Protein AF-A0A8T5T9W6-F1 (afdb_monomer)

Secondary structure (DSSP, 8-state):
--HHHHHHHHHHHTT-HHHHHHHHHHHHHS--TTHHHHHHHHHHHS-HHHHTTTHHHHHHHHHHHHTTSPPPHHHHHHHHHHHTTS-HHHHHHHHHHHHHH--SHHHHHHTHHHHHHHTT-SSHHHHHHHHHHHHH-S---GGGHHHHHHHTT-SSHHHHHHHHHHHHHH--SHHHHHHHHHSHHHHTT--HHHHHHHHHHH--SHHHHHHHHHHHHHSS--HHHHHHHHHHHHHHHHHHHHT--

Sequence (245 aa):
MNEHNKNLELYLKSENFDAINEFLIEASKTPHLKNLIDIDYLITNSPNSLLNHFAINLIFLLGEISKNHFLSDYYIEFMTETYFKSDRWIRSEILFAFSKSIRNDDLFKKISEIIEFALTDDYDPIRINALTIINNTRNIPRRYFPRMIKNLESKNPKISEKSIEALKKHVVSIDILYEILLDDNAINLYNKQILRSIMLTFFTEVHLVEDFKKIIMNSDLDLAKKELVNSEIKTYKRILQQSIL

Mean predicted aligned error: 5.44 Å

pLDDT: mean 90.5, std 8.62, range [43.88, 98.56]

Foldseek 3Di:
DDPVLVVLVVCQVVLVLVVVQVVLVVCLVPPDPVCVVVLVSCLVVDDPVSCLSRLLSSLSSLLSNLLVDDDDVVVLVVLLVCLVVDDPSSVLSSLSSLLSNLPAVVSCVSCVVSLVDQLPDPDPSSVLSSLSSLLSYQADDLVCLLSLLLQLPDPPVSSNVSSLSSCPRHVVDLVSVLVSCLPPSNLVSDDLSSLLSCCVRPVLDPVSLVVSLVVLVPDPDDPVSNVRNVVSSVVVVVVVVVVVD

Solvent-accessible surface area (backbone atoms only — not comparable to full-atom values): 13646 Å² total; per-residue (Å²): 133,59,76,67,59,54,53,55,49,51,30,61,79,65,68,36,49,67,62,52,38,52,51,32,53,57,44,42,77,66,54,49,82,69,55,50,61,57,49,52,49,51,63,75,73,38,59,72,80,60,40,66,74,37,41,54,42,52,40,46,28,52,19,50,36,23,60,83,40,88,76,55,68,69,60,54,49,52,49,53,59,45,43,82,74,50,56,74,66,45,36,30,44,46,37,47,20,48,48,52,44,60,82,55,72,66,62,52,61,75,46,41,66,59,41,61,54,25,49,70,47,91,51,64,67,33,26,44,28,31,38,49,37,56,60,62,44,92,79,79,70,73,85,52,50,44,46,37,52,53,33,45,63,45,89,49,61,69,43,23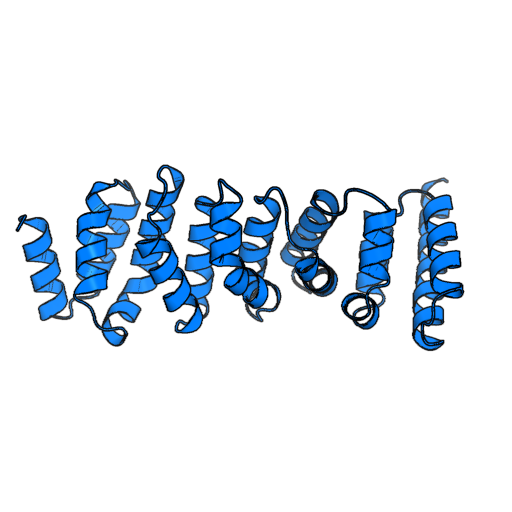,51,42,25,50,53,33,46,60,69,70,46,84,43,71,66,56,43,50,55,52,52,68,31,74,73,31,47,73,62,66,44,74,60,34,50,50,52,51,42,76,70,71,43,89,44,74,66,56,51,52,52,51,48,53,51,54,70,74,44,92,63,55,69,68,60,46,50,52,54,52,53,51,51,56,52,49,52,53,52,56,60,60,75,76,111

Structure (mmCIF, N/CA/C/O backbone):
data_AF-A0A8T5T9W6-F1
#
_entry.id   AF-A0A8T5T9W6-F1
#
loop_
_atom_site.group_PDB
_atom_site.id
_atom_site.type_symbol
_atom_site.label_atom_id
_atom_site.label_alt_id
_atom_site.label_comp_id
_atom_site.label_asym_id
_atom_site.label_entity_id
_atom_site.label_seq_id
_atom_site.pdbx_PDB_ins_code
_atom_site.Cartn_x
_atom_site.Cartn_y
_atom_site.Cartn_z
_atom_site.occupancy
_atom_site.B_iso_or_equiv
_atom_site.auth_seq_id
_atom_site.auth_comp_id
_atom_site.auth_asym_id
_atom_site.auth_atom_id
_atom_site.pdbx_PDB_model_num
ATOM 1 N N . MET A 1 1 ? 13.046 2.211 -37.572 1.00 50.34 1 MET A N 1
ATOM 2 C CA . MET A 1 1 ? 13.656 2.281 -36.230 1.00 50.34 1 MET A CA 1
ATOM 3 C C . MET A 1 1 ? 14.177 3.694 -36.038 1.00 50.34 1 MET A C 1
ATOM 5 O O . MET A 1 1 ? 15.001 4.121 -36.842 1.00 50.34 1 MET A O 1
ATOM 9 N N . ASN A 1 2 ? 13.620 4.437 -35.082 1.00 55.91 2 ASN A N 1
ATOM 10 C CA . ASN A 1 2 ? 13.976 5.841 -34.854 1.00 55.91 2 ASN A CA 1
ATOM 11 C C . ASN A 1 2 ? 15.389 5.935 -34.251 1.00 55.91 2 ASN A C 1
ATOM 13 O O . ASN A 1 2 ? 15.893 4.958 -33.700 1.00 55.91 2 ASN A O 1
ATOM 17 N N . GLU A 1 3 ? 16.041 7.091 -34.375 1.00 59.84 3 GLU A N 1
ATOM 18 C CA . GLU A 1 3 ? 17.434 7.297 -33.948 1.00 59.84 3 GLU A CA 1
ATOM 19 C C . GLU A 1 3 ? 17.644 7.072 -32.437 1.00 59.84 3 GLU A C 1
ATOM 21 O O . GLU A 1 3 ? 18.669 6.527 -32.040 1.00 59.84 3 GLU A O 1
ATOM 26 N N . HIS A 1 4 ? 16.635 7.352 -31.602 1.00 59.94 4 HIS A N 1
ATOM 27 C CA . HIS A 1 4 ? 16.667 7.045 -30.163 1.00 59.94 4 HIS A CA 1
ATOM 28 C C . HIS A 1 4 ? 16.774 5.547 -29.848 1.00 59.94 4 HIS A C 1
ATOM 30 O O . HIS A 1 4 ? 17.610 5.161 -29.031 1.00 59.94 4 HIS A O 1
ATOM 36 N N . ASN A 1 5 ? 16.037 4.688 -30.557 1.00 64.06 5 ASN A N 1
ATOM 37 C CA . ASN A 1 5 ? 16.107 3.240 -30.340 1.00 64.06 5 ASN A CA 1
ATOM 38 C C . ASN A 1 5 ? 17.501 2.684 -30.671 1.00 64.06 5 ASN A C 1
ATOM 40 O O . ASN A 1 5 ? 17.928 1.716 -30.051 1.00 64.06 5 ASN A O 1
ATOM 44 N N . LYS A 1 6 ? 18.236 3.310 -31.606 1.00 70.69 6 LYS A N 1
ATOM 45 C CA . LYS A 1 6 ? 19.612 2.903 -31.934 1.00 70.69 6 LYS A CA 1
ATOM 46 C C . LYS A 1 6 ? 20.576 3.139 -30.767 1.00 70.69 6 LYS A C 1
ATOM 48 O O . LYS A 1 6 ? 21.454 2.314 -30.544 1.00 70.69 6 LYS A O 1
ATOM 53 N N . ASN A 1 7 ? 20.405 4.221 -30.006 1.00 82.69 7 ASN A N 1
ATOM 54 C CA . ASN A 1 7 ? 21.269 4.509 -28.857 1.00 82.69 7 ASN A CA 1
ATOM 55 C C . ASN A 1 7 ? 20.978 3.571 -27.680 1.00 82.69 7 ASN A C 1
ATOM 57 O O . ASN A 1 7 ? 21.911 3.021 -27.103 1.00 82.69 7 ASN A O 1
ATOM 61 N N . LEU A 1 8 ? 19.702 3.312 -27.376 1.00 87.62 8 LEU A N 1
ATOM 62 C CA . LEU A 1 8 ? 19.328 2.350 -26.331 1.00 87.62 8 LEU A CA 1
ATOM 63 C C . LEU A 1 8 ? 19.768 0.923 -26.677 1.00 87.62 8 LEU A C 1
ATOM 65 O O . LEU A 1 8 ? 20.228 0.193 -25.803 1.00 87.62 8 LEU A O 1
ATOM 69 N N . GLU A 1 9 ? 19.688 0.531 -27.950 1.00 87.94 9 GLU A N 1
ATOM 70 C CA . GLU A 1 9 ? 20.227 -0.746 -28.420 1.00 87.94 9 GLU A CA 1
ATOM 71 C C . GLU A 1 9 ? 21.734 -0.860 -28.170 1.00 87.94 9 GLU A C 1
ATOM 73 O O . GLU A 1 9 ? 22.200 -1.889 -27.678 1.00 87.94 9 GLU A O 1
ATOM 78 N N . LEU A 1 10 ? 22.495 0.193 -28.479 1.00 89.06 10 LEU A N 1
ATOM 79 C CA . LEU A 1 10 ? 23.933 0.228 -28.225 1.00 89.06 10 LEU A CA 1
ATOM 80 C C . LEU A 1 10 ? 24.239 0.146 -26.728 1.00 89.06 10 LEU A C 1
ATOM 82 O O . LEU A 1 10 ? 25.126 -0.615 -26.340 1.00 89.06 10 LEU A O 1
ATOM 86 N N . TYR A 1 11 ? 23.502 0.871 -25.886 1.00 90.44 11 TYR A N 1
ATOM 87 C CA . TYR A 1 11 ? 23.693 0.818 -24.436 1.00 90.44 11 TYR A CA 1
ATOM 88 C C . TYR A 1 11 ? 23.380 -0.565 -23.865 1.00 90.44 11 TYR A C 1
ATOM 90 O O . TYR A 1 11 ? 24.175 -1.074 -23.083 1.00 90.44 11 TYR A O 1
ATOM 98 N N . LEU A 1 12 ? 22.299 -1.218 -24.306 1.00 89.25 12 LEU A N 1
ATOM 99 C CA . LEU A 1 12 ? 21.976 -2.581 -23.871 1.00 89.25 12 LEU A CA 1
ATOM 100 C C . LEU A 1 12 ? 23.039 -3.593 -24.304 1.00 89.25 12 LEU A C 1
ATOM 102 O O . LEU A 1 12 ? 23.487 -4.391 -23.487 1.00 89.25 12 LEU A O 1
ATOM 106 N N . LYS A 1 13 ? 23.486 -3.546 -25.567 1.00 89.56 13 LYS A N 1
ATOM 107 C CA . LYS A 1 13 ? 24.520 -4.466 -26.076 1.00 89.56 13 LYS A CA 1
ATOM 108 C C . LYS A 1 13 ? 25.882 -4.273 -25.413 1.00 89.56 13 LYS A C 1
ATOM 110 O O . LYS A 1 13 ? 26.672 -5.210 -25.386 1.00 89.56 13 LYS A O 1
ATOM 115 N N . SER A 1 14 ? 26.165 -3.063 -24.936 1.00 90.69 14 SER A N 1
ATOM 116 C CA . SER A 1 14 ? 27.402 -2.730 -24.222 1.00 90.69 14 SER A CA 1
ATOM 117 C C . SER A 1 14 ? 27.266 -2.790 -22.701 1.00 90.69 14 SER A C 1
ATOM 119 O O . SER A 1 14 ? 28.226 -2.457 -22.014 1.00 90.69 14 SER A O 1
ATOM 121 N N . GLU A 1 15 ? 26.099 -3.195 -22.180 1.00 91.19 15 GLU A N 1
ATOM 122 C CA . GLU A 1 15 ? 25.792 -3.224 -20.743 1.00 91.19 15 GLU A CA 1
ATOM 123 C C . GLU A 1 15 ? 26.064 -1.880 -20.033 1.00 91.19 15 GLU A C 1
ATOM 125 O O . GLU A 1 15 ? 26.416 -1.819 -18.856 1.00 91.19 15 GLU A O 1
ATOM 130 N N . ASN A 1 16 ? 25.883 -0.765 -20.749 1.00 93.12 16 ASN A N 1
ATOM 131 C CA . ASN A 1 16 ? 26.077 0.577 -20.209 1.00 93.12 16 ASN A CA 1
ATOM 132 C C . ASN A 1 16 ? 24.824 1.043 -19.448 1.00 93.12 16 ASN A C 1
ATOM 134 O O . ASN A 1 16 ? 24.041 1.867 -19.929 1.00 93.12 16 ASN A O 1
ATOM 138 N N . PHE A 1 17 ? 24.617 0.483 -18.256 1.00 93.88 17 PHE A N 1
ATOM 139 C CA . PHE A 1 17 ? 23.444 0.779 -17.428 1.00 93.88 17 PHE A CA 1
ATOM 140 C C . PHE A 1 17 ? 23.426 2.213 -16.899 1.00 93.88 17 PHE A C 1
ATOM 142 O O . PHE A 1 17 ? 22.344 2.749 -16.672 1.00 93.88 17 PHE A O 1
ATOM 149 N N . ASP A 1 18 ? 24.586 2.851 -16.741 1.00 94.31 18 ASP A N 1
ATOM 150 C CA . ASP A 1 18 ? 24.667 4.250 -16.316 1.00 94.31 18 ASP A CA 1
ATOM 151 C C . ASP A 1 18 ? 24.028 5.169 -17.359 1.00 94.31 18 ASP A C 1
ATOM 153 O O . ASP A 1 18 ? 23.183 5.990 -17.011 1.00 94.31 18 ASP A O 1
ATOM 157 N N . ALA A 1 19 ? 24.325 4.957 -18.647 1.00 94.25 19 ALA A N 1
ATOM 158 C CA . ALA A 1 19 ? 23.705 5.715 -19.733 1.00 94.25 19 ALA A CA 1
ATOM 159 C C . ALA A 1 19 ? 22.187 5.472 -19.828 1.00 94.25 19 ALA A C 1
ATOM 161 O O . ALA A 1 19 ? 21.421 6.400 -20.090 1.00 94.25 19 ALA A O 1
ATOM 162 N N . ILE A 1 20 ? 21.731 4.236 -19.585 1.00 95.00 20 ILE A N 1
ATOM 163 C CA . ILE A 1 20 ? 20.293 3.915 -19.542 1.00 95.00 20 ILE A CA 1
ATOM 164 C C . ILE A 1 20 ? 19.624 4.635 -18.367 1.00 95.00 20 ILE A C 1
ATOM 166 O O . ILE A 1 20 ? 18.569 5.244 -18.533 1.00 95.00 20 ILE A O 1
ATOM 170 N N . ASN A 1 21 ? 20.234 4.593 -17.184 1.00 96.50 21 ASN A N 1
ATOM 171 C CA . ASN A 1 21 ? 19.716 5.261 -15.996 1.00 96.50 21 ASN A CA 1
ATOM 172 C C . ASN A 1 21 ? 19.685 6.784 -16.164 1.00 96.50 21 ASN A C 1
ATOM 174 O O . ASN A 1 21 ? 18.678 7.402 -15.829 1.00 96.50 21 ASN A O 1
ATOM 178 N N . GLU A 1 22 ? 20.734 7.385 -16.725 1.00 96.06 22 GLU A N 1
ATOM 179 C CA . GLU A 1 22 ? 20.777 8.816 -17.032 1.00 96.06 22 GLU A CA 1
ATOM 180 C C . GLU A 1 22 ? 19.662 9.208 -18.007 1.00 96.06 22 GLU A C 1
ATOM 182 O O . GLU A 1 22 ? 18.932 10.167 -17.753 1.00 96.06 22 GLU A O 1
ATOM 187 N N . PHE A 1 23 ? 19.456 8.415 -19.063 1.00 95.06 23 PHE A N 1
ATOM 188 C CA . PHE A 1 23 ? 18.344 8.603 -19.991 1.00 95.06 23 PHE A CA 1
ATOM 189 C C . PHE A 1 23 ? 16.982 8.568 -19.279 1.00 95.06 23 PHE A C 1
ATOM 191 O O . PHE A 1 23 ? 16.170 9.476 -19.462 1.00 95.06 23 PHE A O 1
ATOM 198 N N . LEU A 1 24 ? 16.728 7.548 -18.452 1.00 96.88 24 LEU A N 1
ATOM 199 C CA . LEU A 1 24 ? 15.457 7.392 -17.734 1.00 96.88 24 LEU A CA 1
ATOM 200 C C . LEU A 1 24 ? 15.212 8.548 -16.753 1.00 96.88 24 LEU A C 1
ATOM 202 O O . LEU A 1 24 ? 14.098 9.070 -16.674 1.00 96.88 24 LEU A O 1
ATOM 206 N N . ILE A 1 25 ? 16.255 8.980 -16.041 1.00 96.50 25 ILE A N 1
ATOM 207 C CA . ILE A 1 25 ? 16.197 10.120 -15.121 1.00 96.50 25 ILE A CA 1
ATOM 208 C C . ILE A 1 25 ? 15.902 11.409 -15.891 1.00 96.50 25 ILE A C 1
ATOM 210 O O . ILE A 1 25 ? 15.027 12.170 -15.481 1.00 96.50 25 ILE A O 1
ATOM 214 N N . GLU A 1 26 ? 16.575 11.664 -17.011 1.00 95.88 26 GLU A N 1
ATOM 215 C CA . GLU A 1 26 ? 16.330 12.873 -17.799 1.00 95.88 26 GLU A CA 1
ATOM 216 C C . GLU A 1 26 ? 14.910 12.887 -18.378 1.00 95.88 26 GLU A C 1
ATOM 218 O O . GLU A 1 26 ? 14.188 13.875 -18.233 1.00 95.88 26 GLU A O 1
ATOM 223 N N . ALA A 1 27 ? 14.453 11.756 -18.926 1.00 95.19 27 ALA A N 1
ATOM 224 C CA . ALA A 1 27 ? 13.084 11.599 -19.410 1.00 95.19 27 ALA A CA 1
ATOM 225 C C . ALA A 1 27 ? 12.043 11.856 -18.305 1.00 95.19 27 ALA A C 1
ATOM 227 O O . ALA A 1 27 ? 10.979 12.416 -18.567 1.00 95.19 27 ALA A O 1
ATOM 228 N N . SER A 1 28 ? 12.355 11.508 -17.053 1.00 95.50 28 SER A N 1
ATOM 229 C CA . SER A 1 28 ? 11.435 11.684 -15.924 1.00 95.50 28 SER A CA 1
ATOM 230 C C . SER A 1 28 ? 11.243 13.139 -15.489 1.00 95.50 28 SER A C 1
ATOM 232 O O . SER A 1 28 ? 10.230 13.457 -14.868 1.00 95.50 28 SER A O 1
ATOM 234 N N . LYS A 1 29 ? 12.166 14.045 -15.847 1.00 95.25 29 LYS A N 1
ATOM 235 C CA . LYS A 1 29 ? 12.021 15.486 -15.578 1.00 95.25 29 LYS A CA 1
ATOM 236 C C . LYS A 1 29 ? 10.921 16.114 -16.431 1.00 95.25 29 LYS A C 1
ATOM 238 O O . LYS A 1 29 ? 10.263 17.051 -15.984 1.00 95.25 29 LYS A O 1
ATOM 243 N N . THR A 1 30 ? 10.717 15.591 -17.642 1.00 93.94 30 THR A N 1
ATOM 244 C CA . THR A 1 30 ? 9.696 16.064 -18.587 1.00 93.94 30 THR A CA 1
ATOM 245 C C . THR A 1 30 ? 8.974 14.868 -19.227 1.00 93.94 30 THR A C 1
ATOM 247 O O . THR A 1 30 ? 9.165 14.593 -20.414 1.00 93.94 30 THR A O 1
ATOM 250 N N . PRO A 1 31 ? 8.158 14.126 -18.453 1.00 93.00 31 PRO A N 1
ATOM 251 C CA . PRO A 1 31 ? 7.592 12.856 -18.894 1.00 93.00 31 PRO A CA 1
ATOM 252 C C . PRO A 1 31 ? 6.595 13.058 -20.042 1.00 93.00 31 PRO A C 1
ATOM 254 O O . PRO A 1 31 ? 5.671 13.869 -19.949 1.00 93.00 31 PRO A O 1
ATOM 257 N N . HIS A 1 32 ? 6.742 12.281 -21.115 1.00 92.56 32 HIS A N 1
ATOM 258 C CA . HIS A 1 32 ? 5.857 12.304 -22.277 1.00 92.56 32 HIS A CA 1
ATOM 259 C C . HIS A 1 32 ? 5.423 10.886 -22.657 1.00 92.56 32 HIS A C 1
ATOM 261 O O . HIS A 1 32 ?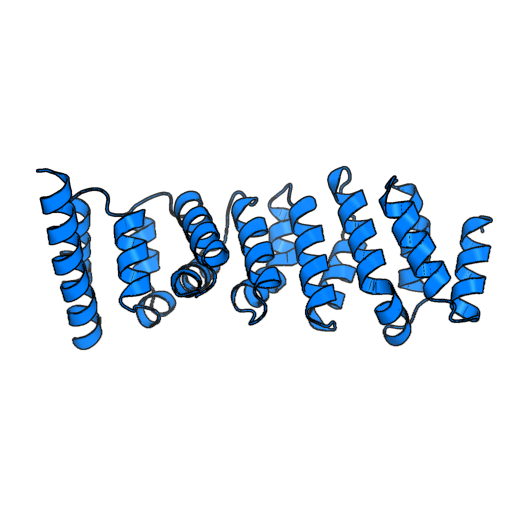 6.204 9.941 -22.602 1.00 92.56 32 HIS A O 1
ATOM 267 N N . LEU A 1 33 ? 4.210 10.729 -23.198 1.00 92.38 33 LEU A N 1
ATOM 268 C CA . LEU A 1 33 ? 3.723 9.445 -23.737 1.00 92.38 33 LEU A CA 1
ATOM 269 C C . LEU A 1 33 ? 4.647 8.799 -24.784 1.00 92.38 33 LEU A C 1
ATOM 271 O O . LEU A 1 33 ? 4.556 7.604 -25.025 1.00 92.38 33 LEU A O 1
ATOM 275 N N . LYS A 1 34 ? 5.537 9.574 -25.416 1.00 91.94 34 LYS A N 1
ATOM 276 C CA . LYS A 1 34 ? 6.474 9.049 -26.417 1.00 91.94 34 LYS A CA 1
ATOM 277 C C . LYS A 1 34 ? 7.596 8.247 -25.761 1.00 91.94 34 LYS A C 1
ATOM 279 O O . LYS A 1 34 ? 8.092 7.326 -26.394 1.00 91.94 34 LYS A O 1
ATOM 284 N N . ASN A 1 35 ? 7.924 8.538 -24.498 1.00 93.31 35 ASN A N 1
ATOM 285 C CA . ASN A 1 35 ? 8.892 7.763 -23.726 1.00 93.31 35 ASN A CA 1
ATOM 286 C C . ASN A 1 35 ? 8.432 6.312 -23.508 1.00 93.31 35 ASN A C 1
ATOM 288 O O . ASN A 1 35 ? 9.260 5.454 -23.230 1.00 93.31 35 ASN A O 1
ATOM 292 N N . LEU A 1 36 ? 7.137 6.010 -23.677 1.00 94.56 36 LEU A N 1
ATOM 293 C CA . LEU A 1 36 ? 6.637 4.635 -23.636 1.00 94.56 36 LEU A CA 1
ATOM 294 C C . LEU A 1 36 ? 7.241 3.758 -24.743 1.00 94.56 36 LEU A C 1
ATOM 296 O O . LEU A 1 36 ? 7.465 2.583 -24.502 1.00 94.56 36 LEU A O 1
ATOM 300 N N . ILE A 1 37 ? 7.594 4.324 -25.904 1.00 93.25 37 ILE A N 1
ATOM 301 C CA . ILE A 1 37 ? 8.265 3.582 -26.988 1.00 93.25 37 ILE A CA 1
ATOM 302 C C . ILE A 1 37 ? 9.642 3.082 -26.527 1.00 93.25 37 ILE A C 1
ATOM 304 O O . ILE A 1 37 ? 10.033 1.952 -26.818 1.00 93.25 37 ILE A O 1
ATOM 308 N N . ASP A 1 38 ? 10.371 3.926 -25.797 1.00 93.19 38 ASP A N 1
ATOM 309 C CA . ASP A 1 38 ? 11.688 3.599 -25.254 1.00 93.19 38 ASP A CA 1
ATOM 310 C C . ASP A 1 38 ? 11.572 2.591 -24.102 1.00 93.19 38 ASP A C 1
ATOM 312 O O . ASP A 1 38 ? 12.346 1.638 -24.021 1.00 93.19 38 ASP A O 1
ATOM 316 N N . ILE A 1 39 ? 10.563 2.754 -23.242 1.00 95.25 39 ILE A N 1
ATOM 317 C CA . ILE A 1 39 ? 10.261 1.807 -22.163 1.00 95.25 39 ILE A CA 1
ATOM 318 C C . ILE A 1 39 ? 9.883 0.434 -22.730 1.00 95.25 39 ILE A C 1
ATOM 320 O O . ILE A 1 39 ? 10.417 -0.571 -22.268 1.00 95.25 39 ILE A O 1
ATOM 324 N N . ASP A 1 40 ? 9.024 0.375 -23.750 1.00 95.12 40 ASP A N 1
ATOM 325 C CA . ASP A 1 40 ? 8.643 -0.871 -24.426 1.00 95.12 40 ASP A CA 1
ATOM 326 C C . ASP A 1 40 ? 9.870 -1.595 -24.961 1.00 95.12 40 ASP A C 1
ATOM 328 O O . ASP A 1 40 ? 10.014 -2.808 -24.785 1.00 95.12 40 ASP A O 1
ATOM 332 N N . TYR A 1 41 ? 10.779 -0.840 -25.581 1.00 93.75 41 TYR A N 1
ATOM 333 C CA . TYR A 1 41 ? 12.031 -1.377 -26.080 1.00 93.75 41 TYR A CA 1
ATOM 334 C C . TYR A 1 41 ? 12.882 -1.968 -24.948 1.00 93.75 41 TYR A C 1
ATOM 336 O O . TYR A 1 41 ? 13.336 -3.107 -25.073 1.00 93.75 41 TYR A O 1
ATOM 344 N N . LEU A 1 42 ? 13.060 -1.240 -23.840 1.00 94.81 42 LEU A N 1
ATOM 345 C CA . LEU A 1 42 ? 13.842 -1.704 -22.692 1.00 94.81 42 LEU A CA 1
ATOM 346 C C . LEU A 1 42 ? 13.232 -2.952 -22.042 1.00 94.81 42 LEU A C 1
ATOM 348 O O . LEU A 1 42 ? 13.965 -3.912 -21.817 1.00 94.81 42 LEU A O 1
ATOM 352 N N . ILE A 1 43 ? 11.917 -2.970 -21.793 1.00 94.75 43 ILE A N 1
ATOM 353 C CA . ILE A 1 43 ? 11.207 -4.118 -21.202 1.00 94.75 43 ILE A CA 1
ATOM 354 C C . ILE A 1 43 ? 11.319 -5.349 -22.109 1.00 94.75 43 ILE A C 1
ATOM 356 O O . ILE A 1 43 ? 11.638 -6.436 -21.638 1.00 94.75 43 ILE A O 1
ATOM 360 N N . THR A 1 44 ? 11.096 -5.183 -23.415 1.00 92.88 44 THR A N 1
ATOM 361 C CA . THR A 1 44 ? 11.057 -6.308 -24.365 1.00 92.88 44 THR A CA 1
ATOM 362 C C . THR A 1 44 ? 12.438 -6.915 -24.614 1.00 92.88 44 THR A C 1
ATOM 364 O O . THR A 1 44 ? 12.554 -8.119 -24.825 1.00 92.88 44 THR A O 1
ATOM 367 N N . ASN A 1 45 ? 13.492 -6.092 -24.618 1.00 91.69 45 ASN A N 1
ATOM 368 C CA . ASN A 1 45 ? 14.828 -6.510 -25.057 1.00 91.69 45 ASN A CA 1
ATOM 369 C C . ASN A 1 45 ? 15.820 -6.730 -23.908 1.00 91.69 45 ASN A C 1
ATOM 371 O O . ASN A 1 45 ? 16.994 -6.990 -24.167 1.00 91.69 45 ASN A O 1
ATOM 375 N N . SER A 1 46 ? 15.373 -6.644 -22.654 1.00 90.25 46 SER A N 1
ATOM 376 C CA . SER A 1 46 ? 16.238 -6.844 -21.491 1.00 90.25 46 SER A CA 1
ATOM 377 C C . SER A 1 46 ? 15.793 -8.075 -20.700 1.00 90.25 46 SER A C 1
ATOM 379 O O . SER A 1 46 ? 14.656 -8.117 -20.233 1.00 90.25 46 SER A O 1
ATOM 381 N N . PRO A 1 47 ? 16.658 -9.084 -20.492 1.00 86.44 47 PRO A N 1
ATOM 382 C CA . PRO A 1 47 ? 16.349 -10.163 -19.565 1.00 86.44 47 PRO A CA 1
ATOM 383 C C . PRO A 1 47 ? 16.253 -9.613 -18.134 1.00 86.44 47 PRO A C 1
ATOM 385 O O . PRO A 1 47 ? 16.852 -8.587 -17.806 1.00 86.44 47 PRO A O 1
ATOM 388 N N . ASN A 1 48 ? 15.552 -10.333 -17.252 1.00 84.06 48 ASN A N 1
ATOM 389 C CA . ASN A 1 48 ? 15.299 -9.898 -15.869 1.00 84.06 48 ASN A CA 1
ATOM 390 C C . ASN A 1 48 ? 16.571 -9.511 -15.094 1.00 84.06 48 ASN A C 1
ATOM 392 O O . ASN A 1 48 ? 16.535 -8.594 -14.278 1.00 84.06 48 ASN A O 1
ATOM 396 N N . SER A 1 49 ? 17.700 -10.180 -15.355 1.00 84.88 49 SER A N 1
ATOM 397 C CA . SER A 1 49 ? 18.987 -9.844 -14.734 1.00 84.88 49 SER A CA 1
ATOM 398 C C . SER A 1 49 ? 19.459 -8.435 -15.094 1.00 84.88 49 SER A C 1
ATOM 400 O O . SER A 1 49 ? 19.933 -7.725 -14.215 1.00 84.88 49 SER A O 1
ATOM 402 N N . LEU A 1 50 ? 19.286 -8.016 -16.352 1.00 88.19 50 LEU A N 1
ATOM 403 C CA . LEU A 1 50 ? 19.668 -6.683 -16.817 1.00 88.19 50 LEU A CA 1
ATOM 404 C C . LEU A 1 50 ? 18.664 -5.621 -16.376 1.00 88.19 50 LEU A C 1
ATOM 406 O O . LEU A 1 50 ? 19.072 -4.558 -15.917 1.00 88.19 50 LEU A O 1
ATOM 410 N N . LEU A 1 51 ? 17.362 -5.928 -16.445 1.00 90.31 51 LEU A N 1
ATOM 411 C CA . LEU A 1 51 ? 16.301 -5.011 -16.013 1.00 90.31 51 LEU A CA 1
ATOM 412 C C . LEU A 1 51 ? 16.529 -4.507 -14.587 1.00 90.31 51 LEU A C 1
ATOM 414 O O . LEU A 1 51 ? 16.368 -3.318 -14.331 1.00 90.31 51 LEU A O 1
ATOM 418 N N . ASN A 1 52 ? 16.971 -5.371 -13.670 1.00 90.44 52 ASN A N 1
ATOM 419 C CA . ASN A 1 52 ? 17.215 -4.994 -12.276 1.00 90.44 52 ASN A CA 1
ATOM 420 C C . ASN A 1 52 ? 18.224 -3.841 -12.104 1.00 90.44 52 ASN A C 1
ATOM 422 O O . ASN A 1 52 ? 18.122 -3.109 -11.122 1.00 90.44 52 ASN A O 1
ATOM 426 N N . HIS A 1 53 ? 19.149 -3.625 -13.047 1.00 94.00 53 HIS A N 1
ATOM 427 C CA . HIS A 1 53 ? 20.129 -2.531 -12.975 1.00 94.00 53 HIS A CA 1
ATOM 428 C C . HIS A 1 53 ? 19.525 -1.136 -13.199 1.00 94.00 53 HIS A C 1
ATOM 430 O O . HIS A 1 53 ? 20.131 -0.134 -12.818 1.00 94.00 53 HIS A O 1
ATOM 436 N N . PHE A 1 54 ? 18.343 -1.053 -13.813 1.00 95.62 54 PHE A N 1
ATOM 437 C CA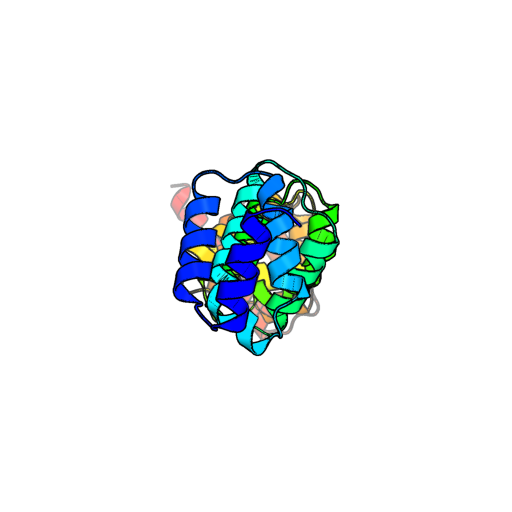 . PHE A 1 54 ? 17.676 0.218 -14.114 1.00 95.62 54 PHE A CA 1
ATOM 438 C C . PHE A 1 54 ? 16.165 0.209 -13.833 1.00 95.62 54 PHE A C 1
ATOM 440 O O . PHE A 1 54 ? 15.477 1.199 -14.087 1.00 95.62 54 PHE A O 1
ATOM 447 N N . ALA A 1 55 ? 15.636 -0.878 -13.259 1.00 96.12 55 ALA A N 1
ATOM 448 C CA . ALA A 1 55 ? 14.214 -1.069 -12.987 1.00 96.12 55 ALA A CA 1
ATOM 449 C C . ALA A 1 55 ? 13.626 0.067 -12.148 1.00 96.12 55 ALA A C 1
ATOM 451 O O . ALA A 1 55 ? 12.546 0.558 -12.464 1.00 96.12 55 ALA A O 1
ATOM 452 N N . ILE A 1 56 ? 14.343 0.528 -11.117 1.00 97.38 56 ILE A N 1
ATOM 453 C CA . ILE A 1 56 ? 13.860 1.608 -10.250 1.00 97.38 56 ILE A CA 1
ATOM 454 C C . ILE A 1 56 ? 13.596 2.900 -11.037 1.00 97.38 56 ILE A C 1
ATOM 456 O O . ILE A 1 56 ? 12.530 3.490 -10.890 1.00 97.38 56 ILE A O 1
ATOM 460 N N . ASN A 1 57 ? 14.503 3.296 -11.936 1.00 97.94 57 ASN A N 1
ATOM 461 C CA . ASN A 1 57 ? 14.354 4.509 -12.743 1.00 97.94 57 ASN A CA 1
ATOM 462 C C . ASN A 1 57 ? 13.322 4.327 -13.863 1.00 97.94 57 ASN A C 1
ATOM 464 O O . ASN A 1 57 ? 12.607 5.267 -14.208 1.00 97.94 57 ASN A O 1
ATOM 468 N N . LEU A 1 58 ? 13.195 3.110 -14.396 1.00 97.75 58 LEU A N 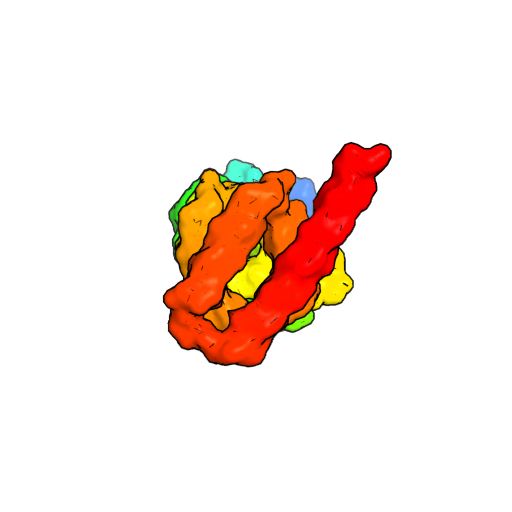1
ATOM 469 C CA . LEU A 1 58 ? 12.166 2.771 -15.377 1.00 97.75 58 LEU A CA 1
ATOM 470 C C . LEU A 1 58 ? 10.767 2.865 -14.754 1.00 97.75 58 LEU A C 1
ATOM 472 O O . LEU A 1 58 ? 9.875 3.495 -15.322 1.00 97.75 58 LEU A O 1
ATOM 476 N N . ILE A 1 59 ? 10.582 2.292 -13.563 1.00 97.94 59 ILE A N 1
ATOM 477 C CA . ILE A 1 59 ? 9.327 2.363 -12.806 1.00 97.94 59 ILE A CA 1
ATOM 478 C C . ILE A 1 59 ? 9.044 3.801 -12.371 1.00 97.94 59 ILE A C 1
ATOM 480 O O . ILE A 1 59 ? 7.903 4.250 -12.479 1.00 97.94 59 ILE A O 1
ATOM 484 N N . PHE A 1 60 ? 10.067 4.546 -11.944 1.00 97.75 60 PHE A N 1
ATOM 485 C CA . PHE A 1 60 ? 9.928 5.963 -11.620 1.00 97.75 60 PHE A CA 1
ATOM 486 C C . PHE A 1 60 ? 9.363 6.746 -12.812 1.00 97.75 60 PHE A C 1
ATOM 488 O O . PHE A 1 60 ? 8.361 7.450 -12.668 1.00 97.75 60 PHE A O 1
ATOM 495 N N . LEU A 1 61 ? 9.936 6.565 -14.007 1.00 97.75 61 LEU A N 1
ATOM 496 C CA . LEU A 1 61 ? 9.458 7.202 -15.234 1.00 97.75 61 LEU A CA 1
ATOM 497 C C . LEU A 1 61 ? 8.019 6.788 -15.585 1.00 97.75 61 LEU A C 1
ATOM 499 O O . LEU A 1 61 ? 7.203 7.656 -15.900 1.00 97.75 61 LEU A O 1
ATOM 503 N N . LEU A 1 62 ? 7.668 5.500 -15.476 1.00 97.25 62 LEU A N 1
ATOM 504 C CA . LEU A 1 62 ? 6.280 5.039 -15.632 1.00 97.25 62 LEU A CA 1
ATOM 505 C C . LEU A 1 62 ? 5.340 5.748 -14.647 1.00 97.25 62 LEU A C 1
ATOM 507 O O . LEU A 1 62 ? 4.274 6.228 -15.039 1.00 97.25 62 LEU A O 1
ATOM 511 N N . GLY A 1 63 ? 5.753 5.873 -13.385 1.00 95.94 63 GLY A N 1
ATOM 512 C CA . GLY A 1 63 ? 5.030 6.607 -12.354 1.00 95.94 63 GLY A CA 1
ATOM 513 C C . GLY A 1 63 ? 4.832 8.082 -12.710 1.00 95.94 63 GLY A C 1
ATOM 514 O O . GLY A 1 63 ? 3.727 8.602 -12.553 1.00 95.94 63 GLY A O 1
ATOM 515 N N . GLU A 1 64 ? 5.859 8.751 -13.232 1.00 96.38 64 GLU A N 1
ATOM 516 C CA . GLU A 1 64 ? 5.787 10.145 -13.684 1.00 96.38 64 GLU A CA 1
ATOM 517 C C . GLU A 1 64 ? 4.854 10.330 -14.890 1.00 96.38 64 GLU A C 1
ATOM 519 O O . GLU A 1 64 ? 4.020 11.236 -14.878 1.00 96.38 64 GLU A O 1
ATOM 524 N N . ILE A 1 65 ? 4.897 9.434 -15.881 1.00 95.50 65 ILE A N 1
ATOM 525 C CA . ILE A 1 65 ? 3.952 9.433 -17.013 1.00 95.50 65 ILE A CA 1
ATOM 526 C C . ILE A 1 65 ? 2.516 9.227 -16.508 1.00 95.50 65 ILE A C 1
ATOM 528 O O . ILE A 1 65 ? 1.585 9.929 -16.923 1.00 95.50 65 ILE A O 1
ATOM 532 N N . SER A 1 66 ? 2.333 8.305 -15.559 1.00 92.62 66 SER A N 1
ATOM 533 C CA . SER A 1 66 ? 1.019 7.942 -15.022 1.00 92.62 66 SER A CA 1
ATOM 534 C C . SER A 1 66 ? 0.316 9.072 -14.262 1.00 92.62 66 SER A C 1
ATOM 536 O O . SER A 1 66 ? -0.905 9.044 -14.086 1.00 92.62 66 SER A O 1
ATOM 538 N N . LYS A 1 67 ? 1.066 10.102 -13.838 1.00 91.62 67 LYS A N 1
ATOM 539 C CA . LYS A 1 67 ? 0.493 11.285 -13.189 1.00 91.62 67 LYS A CA 1
ATOM 540 C C . LYS A 1 67 ? -0.512 11.991 -14.071 1.00 91.62 67 LYS A C 1
ATOM 542 O O . LYS A 1 67 ? -1.411 12.600 -13.515 1.00 91.62 67 LYS A O 1
ATOM 547 N N . ASN A 1 68 ? -0.367 11.942 -15.395 1.00 89.50 68 ASN A N 1
ATOM 548 C CA . ASN A 1 68 ? -1.231 12.663 -16.334 1.00 89.50 68 ASN A CA 1
ATOM 549 C C . ASN A 1 68 ? -1.891 11.753 -17.374 1.00 89.50 68 ASN A C 1
ATOM 551 O O . ASN A 1 68 ? -2.822 12.182 -18.055 1.00 89.50 68 ASN A O 1
ATOM 555 N N . HIS A 1 69 ? -1.452 10.500 -17.475 1.00 90.56 69 HIS A N 1
ATOM 556 C CA . HIS A 1 69 ? -1.913 9.563 -18.488 1.00 90.56 69 HIS A CA 1
ATOM 557 C C . HIS A 1 69 ? -2.286 8.213 -17.879 1.00 90.56 69 HIS A C 1
ATOM 559 O O . HIS A 1 69 ? -1.678 7.760 -16.915 1.00 90.56 69 HIS A O 1
ATOM 565 N N . PHE A 1 70 ? -3.279 7.545 -18.463 1.00 88.75 70 PHE A N 1
ATOM 566 C CA . PHE A 1 70 ? -3.577 6.163 -18.105 1.00 88.75 70 PHE A CA 1
ATOM 567 C C . PHE A 1 70 ? -2.538 5.240 -18.740 1.00 88.75 70 PHE A C 1
ATOM 569 O O . PHE A 1 70 ? -2.332 5.283 -19.953 1.00 88.75 70 PHE A O 1
ATOM 576 N N . LEU A 1 71 ? -1.891 4.415 -17.918 1.00 90.88 71 LEU A N 1
ATOM 577 C CA . LEU A 1 71 ? -1.040 3.335 -18.403 1.00 90.88 71 LEU A CA 1
ATOM 578 C C . LEU A 1 71 ? -1.916 2.174 -18.889 1.00 90.88 71 LEU A C 1
ATOM 580 O O . LEU A 1 71 ? -2.955 1.887 -18.292 1.00 90.88 71 LEU A O 1
ATOM 584 N N . SER A 1 72 ? -1.499 1.522 -19.974 1.00 92.56 72 SER A N 1
ATOM 585 C CA . SER A 1 72 ? -2.132 0.293 -20.453 1.00 92.56 72 SER A CA 1
ATOM 586 C C . SER A 1 72 ? -1.877 -0.875 -19.498 1.00 92.56 72 SER A C 1
ATOM 588 O O . SER A 1 72 ? -0.936 -0.855 -18.700 1.00 92.56 72 SER A O 1
ATOM 590 N N . ASP A 1 73 ? -2.695 -1.920 -19.625 1.00 93.19 73 ASP A N 1
ATOM 591 C CA . ASP A 1 73 ? -2.615 -3.122 -18.787 1.00 93.19 73 ASP A CA 1
ATOM 592 C C . ASP A 1 73 ? -1.252 -3.803 -18.861 1.00 93.19 73 ASP A C 1
ATOM 594 O O . ASP A 1 73 ? -0.749 -4.244 -17.835 1.00 93.19 73 ASP A O 1
ATOM 598 N N . TYR A 1 74 ? -0.599 -3.743 -20.021 1.00 95.62 74 TYR A N 1
ATOM 599 C CA . TYR A 1 74 ? 0.769 -4.216 -20.217 1.00 95.62 74 TYR A CA 1
ATOM 600 C C . TYR A 1 74 ? 1.761 -3.654 -19.178 1.00 95.62 74 TYR A C 1
ATOM 602 O O . TYR A 1 74 ? 2.522 -4.408 -18.574 1.00 95.62 74 TYR A O 1
ATOM 610 N N . TYR A 1 75 ? 1.733 -2.344 -18.899 1.00 96.00 75 TYR A N 1
ATOM 611 C CA . TYR A 1 75 ? 2.644 -1.750 -17.909 1.00 96.00 75 TYR A CA 1
ATOM 612 C C . TYR A 1 75 ? 2.238 -2.073 -16.470 1.00 96.00 75 TYR A C 1
ATOM 614 O O . TYR A 1 75 ? 3.097 -2.176 -15.593 1.00 96.00 75 TYR A O 1
ATOM 622 N N . ILE A 1 76 ? 0.935 -2.219 -16.213 1.00 95.50 76 ILE A N 1
ATOM 623 C CA . ILE A 1 76 ? 0.426 -2.615 -14.896 1.00 95.50 76 ILE A CA 1
ATOM 624 C C . ILE A 1 76 ? 0.852 -4.053 -14.582 1.00 95.50 76 ILE A C 1
ATOM 626 O O . ILE A 1 76 ? 1.319 -4.316 -13.474 1.00 95.50 76 ILE A O 1
ATOM 630 N N . GLU A 1 77 ? 0.747 -4.959 -15.554 1.00 95.94 77 GLU A N 1
ATOM 631 C CA . GLU A 1 77 ? 1.206 -6.347 -15.465 1.00 95.94 77 GLU A CA 1
ATOM 632 C C . GLU A 1 77 ? 2.720 -6.408 -15.261 1.00 95.94 77 GLU A C 1
ATOM 634 O O . GLU A 1 77 ? 3.172 -7.014 -14.292 1.00 95.94 77 GLU A O 1
ATOM 639 N N . PHE A 1 78 ? 3.499 -5.680 -16.070 1.00 96.25 78 PHE A N 1
ATOM 640 C CA . PHE A 1 78 ? 4.950 -5.582 -15.899 1.00 96.25 78 PHE A CA 1
ATOM 641 C C . PHE A 1 78 ? 5.346 -5.150 -14.477 1.00 96.25 78 PHE A C 1
ATOM 643 O O . PHE A 1 78 ? 6.159 -5.810 -13.825 1.00 96.25 78 PHE A O 1
ATOM 650 N N . MET A 1 79 ? 4.758 -4.065 -13.956 1.00 97.19 79 MET A N 1
ATOM 651 C CA . MET A 1 79 ? 5.040 -3.601 -12.592 1.00 97.19 79 MET A CA 1
ATOM 652 C C . MET A 1 79 ? 4.584 -4.614 -11.535 1.00 97.19 79 MET A C 1
ATOM 654 O O . MET A 1 79 ? 5.269 -4.801 -10.531 1.00 97.19 79 MET A O 1
ATOM 658 N N . THR A 1 80 ? 3.459 -5.296 -11.758 1.00 96.81 80 THR A N 1
ATOM 659 C CA . THR A 1 80 ? 2.938 -6.320 -10.841 1.00 96.81 80 THR A CA 1
ATOM 660 C C . THR A 1 80 ? 3.868 -7.522 -10.756 1.00 96.81 80 THR A C 1
ATOM 662 O O . THR A 1 80 ? 4.233 -7.944 -9.661 1.00 96.81 80 THR A O 1
ATOM 665 N N . GLU A 1 81 ? 4.323 -8.042 -11.891 1.00 95.38 81 GLU A N 1
ATOM 666 C CA . GLU A 1 81 ? 5.279 -9.147 -11.919 1.00 95.38 81 GLU A CA 1
ATOM 667 C C . GLU A 1 81 ? 6.637 -8.760 -11.334 1.00 95.38 81 GLU A C 1
ATOM 669 O O . GLU A 1 81 ? 7.265 -9.562 -10.637 1.00 95.38 81 GLU A O 1
ATOM 674 N N . THR A 1 82 ? 7.084 -7.530 -11.605 1.00 96.06 82 THR A N 1
ATOM 675 C CA . THR A 1 82 ? 8.340 -6.995 -11.069 1.00 96.06 82 THR A CA 1
ATOM 676 C C . THR A 1 82 ? 8.271 -6.902 -9.544 1.00 96.06 82 THR A C 1
ATOM 678 O O . THR A 1 82 ? 9.209 -7.309 -8.862 1.00 96.06 82 THR A O 1
ATOM 681 N N . TYR A 1 83 ? 7.133 -6.483 -8.978 1.00 97.69 83 TYR A N 1
ATOM 682 C CA . TYR A 1 83 ? 6.954 -6.370 -7.529 1.00 97.69 83 TYR A CA 1
ATOM 683 C C . TYR A 1 83 ? 7.307 -7.665 -6.783 1.00 97.69 83 TYR A C 1
ATOM 685 O O . TYR A 1 83 ? 8.006 -7.624 -5.775 1.00 97.69 83 TYR A O 1
ATOM 693 N N . PHE A 1 84 ? 6.878 -8.825 -7.279 1.00 95.56 84 PHE A N 1
ATOM 694 C CA . PHE A 1 84 ? 7.100 -10.100 -6.587 1.00 95.56 84 PHE A CA 1
ATOM 695 C C . PHE A 1 84 ? 8.512 -10.679 -6.750 1.00 95.56 84 PHE A C 1
ATOM 697 O O . PHE A 1 84 ? 8.847 -11.658 -6.086 1.00 95.56 84 PHE A O 1
ATOM 704 N N . LYS A 1 85 ? 9.344 -10.094 -7.619 1.00 93.88 85 LYS A N 1
ATOM 705 C CA . LYS A 1 85 ? 10.693 -10.593 -7.940 1.00 93.88 85 LYS A CA 1
ATOM 706 C C . LYS A 1 85 ? 11.809 -9.641 -7.505 1.00 93.88 85 LYS A C 1
ATOM 708 O O . LYS A 1 85 ? 12.980 -10.004 -7.600 1.00 93.88 85 LYS A O 1
ATOM 713 N N . SER A 1 86 ? 11.467 -8.439 -7.047 1.00 94.50 86 SER A N 1
ATOM 714 C CA . SER A 1 86 ? 12.432 -7.376 -6.773 1.00 94.50 86 SER A CA 1
ATOM 715 C C . SER A 1 86 ? 12.648 -7.106 -5.283 1.00 94.50 86 SER A C 1
ATOM 717 O O . SER A 1 86 ? 11.858 -7.488 -4.417 1.00 94.50 86 SER A O 1
ATOM 719 N N . ASP A 1 87 ? 13.738 -6.403 -4.977 1.00 95.50 87 ASP A N 1
ATOM 720 C CA . ASP A 1 87 ? 14.040 -5.958 -3.622 1.00 95.50 87 ASP A CA 1
ATOM 721 C C . ASP A 1 87 ? 13.079 -4.859 -3.121 1.00 95.50 87 ASP A C 1
ATOM 723 O O . ASP A 1 87 ? 12.232 -4.323 -3.841 1.00 95.50 87 ASP A O 1
ATOM 727 N N . ARG A 1 88 ? 13.208 -4.509 -1.838 1.00 97.00 88 ARG A N 1
ATOM 728 C CA . ARG A 1 88 ? 12.340 -3.534 -1.159 1.00 97.00 88 ARG A CA 1
ATOM 729 C C . ARG A 1 88 ? 12.329 -2.131 -1.784 1.00 97.00 88 ARG A C 1
ATOM 731 O O . ARG A 1 88 ? 11.323 -1.439 -1.647 1.00 97.00 88 ARG A O 1
ATOM 738 N N . TRP A 1 89 ? 13.403 -1.691 -2.439 1.00 97.19 89 TRP A N 1
ATOM 739 C CA . TRP A 1 89 ? 13.487 -0.354 -3.031 1.00 97.19 89 TRP A CA 1
ATOM 740 C C . TRP A 1 89 ? 12.635 -0.275 -4.290 1.00 97.19 89 TRP A C 1
ATOM 742 O O . TRP A 1 89 ? 11.786 0.607 -4.404 1.00 97.19 89 TRP A O 1
ATOM 752 N N . ILE A 1 90 ? 12.782 -1.261 -5.176 1.00 97.31 90 ILE A N 1
ATOM 753 C CA . ILE A 1 90 ? 11.968 -1.378 -6.389 1.00 97.31 90 ILE A CA 1
ATOM 754 C C . ILE A 1 90 ? 10.492 -1.585 -6.018 1.00 97.31 90 ILE A C 1
ATOM 756 O O . ILE A 1 90 ? 9.624 -0.894 -6.545 1.00 97.31 90 ILE A O 1
ATOM 760 N N . ARG A 1 91 ? 10.193 -2.469 -5.053 1.00 98.12 91 ARG A N 1
ATOM 761 C CA . ARG A 1 91 ? 8.818 -2.690 -4.561 1.00 98.12 91 ARG A CA 1
ATOM 762 C C . ARG A 1 91 ? 8.179 -1.411 -4.014 1.00 98.12 91 ARG A C 1
ATOM 764 O O . ARG A 1 91 ? 7.013 -1.132 -4.295 1.00 98.12 91 ARG A O 1
ATOM 771 N N . SER A 1 92 ? 8.944 -0.617 -3.262 1.00 98.25 92 SER A N 1
ATOM 772 C CA . SER A 1 92 ? 8.497 0.685 -2.763 1.00 98.25 92 SER A CA 1
ATOM 773 C C . SER A 1 92 ? 8.205 1.665 -3.902 1.00 98.25 92 SER A C 1
ATOM 775 O O . SER A 1 92 ? 7.187 2.358 -3.843 1.00 98.25 92 SER A O 1
ATOM 777 N N . GLU A 1 93 ? 9.057 1.711 -4.930 1.00 98.12 93 GLU A N 1
ATOM 778 C CA . GLU A 1 93 ? 8.877 2.594 -6.089 1.00 98.12 93 GLU A CA 1
ATOM 779 C C . GLU A 1 93 ? 7.664 2.190 -6.938 1.00 98.12 93 GLU A C 1
ATOM 781 O O . GLU A 1 93 ? 6.895 3.052 -7.347 1.00 98.12 93 GLU A O 1
ATOM 786 N N . ILE A 1 94 ? 7.400 0.890 -7.109 1.00 98.38 94 ILE A N 1
ATOM 787 C CA . ILE A 1 94 ? 6.191 0.388 -7.789 1.00 98.38 94 ILE A CA 1
ATO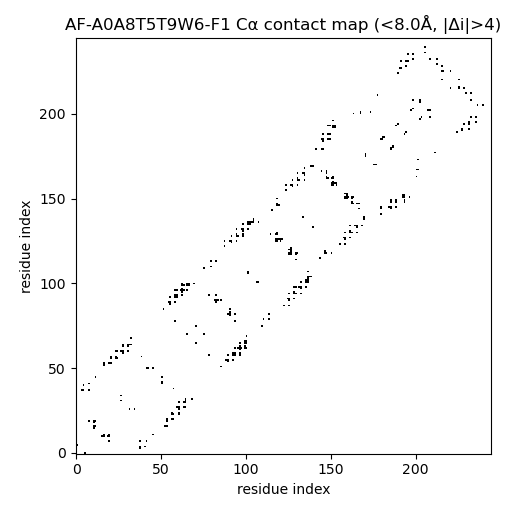M 788 C C . ILE A 1 94 ? 4.922 0.880 -7.087 1.00 98.38 94 ILE A C 1
ATOM 790 O O . ILE A 1 94 ? 4.014 1.420 -7.720 1.00 98.38 94 ILE A O 1
ATOM 794 N N . LEU A 1 95 ? 4.856 0.740 -5.761 1.00 98.19 95 LEU A N 1
ATOM 795 C CA . LEU A 1 95 ? 3.718 1.242 -4.988 1.00 98.19 95 LEU A CA 1
ATOM 796 C C . LEU A 1 95 ? 3.604 2.765 -5.069 1.00 98.19 95 LEU A C 1
ATOM 798 O O . LEU A 1 95 ? 2.497 3.302 -5.126 1.00 98.19 95 LEU A O 1
ATOM 802 N N . PHE A 1 96 ? 4.734 3.471 -5.087 1.00 96.50 96 PHE A N 1
ATOM 803 C CA . PHE A 1 96 ? 4.735 4.917 -5.257 1.00 96.50 96 PHE A CA 1
ATOM 804 C C . PHE A 1 96 ? 4.200 5.318 -6.636 1.00 96.50 96 PHE A C 1
ATOM 806 O O . PHE A 1 96 ? 3.342 6.200 -6.711 1.00 96.50 96 PHE A O 1
ATOM 813 N N . ALA A 1 97 ? 4.608 4.628 -7.702 1.00 96.19 97 ALA A N 1
ATOM 814 C CA . ALA A 1 97 ? 4.065 4.799 -9.043 1.00 96.19 97 ALA A CA 1
ATOM 815 C C . ALA A 1 97 ? 2.544 4.578 -9.055 1.00 96.19 97 ALA A C 1
ATOM 817 O O . ALA A 1 97 ? 1.810 5.493 -9.426 1.00 96.19 97 ALA A O 1
ATOM 818 N N . PHE A 1 98 ? 2.047 3.452 -8.527 1.00 95.94 98 PHE A N 1
ATOM 819 C CA . PHE A 1 98 ? 0.603 3.198 -8.436 1.00 95.94 98 PHE A CA 1
ATOM 820 C C . PHE A 1 98 ? -0.149 4.262 -7.631 1.00 95.94 98 PHE A C 1
ATOM 822 O O . PHE A 1 98 ? -1.253 4.654 -8.013 1.00 95.94 98 PHE A O 1
ATOM 829 N N . SER A 1 99 ? 0.439 4.783 -6.549 1.00 92.56 99 SER A N 1
ATOM 830 C CA . SER A 1 99 ? -0.186 5.839 -5.742 1.00 92.56 99 SER A CA 1
ATOM 831 C C . SER A 1 99 ? -0.415 7.143 -6.516 1.00 92.56 99 SER A C 1
ATOM 833 O O . SER A 1 99 ? -1.351 7.878 -6.196 1.00 92.56 99 SER A O 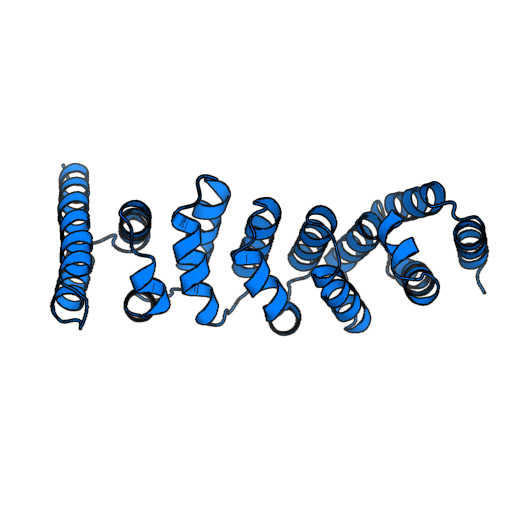1
ATOM 835 N N . LYS A 1 100 ? 0.395 7.406 -7.554 1.00 89.19 100 LYS A N 1
ATOM 836 C CA . LYS A 1 100 ? 0.245 8.547 -8.472 1.00 89.19 100 LYS A CA 1
ATOM 837 C C . LYS A 1 100 ? -0.824 8.291 -9.540 1.00 89.19 100 LYS A C 1
ATOM 839 O O . LYS A 1 100 ? -1.462 9.238 -9.998 1.00 89.19 100 LYS A O 1
ATOM 844 N N . SER A 1 101 ? -1.021 7.032 -9.937 1.00 85.12 101 SER A N 1
ATOM 845 C CA . SER A 1 101 ? -1.937 6.645 -11.021 1.00 85.12 101 SER A CA 1
ATOM 846 C C . SER A 1 101 ? -3.351 6.300 -10.551 1.00 85.12 101 SER A C 1
ATOM 848 O O . SER A 1 101 ? -4.262 6.224 -11.379 1.00 85.12 101 SER A O 1
ATOM 850 N N . ILE A 1 102 ? -3.552 6.043 -9.253 1.00 81.12 102 ILE A N 1
ATOM 851 C CA . ILE A 1 102 ? -4.829 5.561 -8.717 1.00 81.12 102 ILE A CA 1
ATOM 852 C C . ILE A 1 102 ? -5.929 6.625 -8.871 1.00 81.12 102 ILE A C 1
ATOM 854 O O . ILE A 1 102 ? -6.065 7.569 -8.098 1.00 81.12 102 ILE A O 1
ATOM 858 N N . ARG A 1 103 ? -6.697 6.499 -9.955 1.00 74.06 103 ARG A N 1
ATOM 859 C CA . ARG A 1 103 ? -7.768 7.431 -10.350 1.00 74.06 103 ARG A CA 1
ATOM 860 C C . ARG A 1 103 ? -9.130 6.748 -10.473 1.00 74.06 103 ARG A C 1
ATOM 862 O O . ARG A 1 103 ? -10.150 7.430 -10.533 1.00 74.06 103 ARG A O 1
ATOM 869 N N . ASN A 1 104 ? -9.151 5.417 -10.530 1.00 73.69 104 ASN A N 1
ATOM 870 C CA . ASN A 1 104 ? -10.359 4.608 -10.647 1.00 73.69 104 ASN A CA 1
ATOM 871 C C . ASN A 1 104 ? -10.236 3.295 -9.854 1.00 73.69 104 ASN A C 1
ATOM 873 O O . ASN A 1 104 ? -9.138 2.850 -9.517 1.00 73.69 104 ASN A O 1
ATOM 877 N N . ASP A 1 105 ? -11.385 2.679 -9.574 1.00 81.75 105 ASP A N 1
ATOM 878 C CA . ASP A 1 105 ? -11.477 1.445 -8.786 1.00 81.75 105 ASP A CA 1
ATOM 879 C C . ASP A 1 105 ? -10.989 0.203 -9.565 1.00 81.75 105 ASP A C 1
ATOM 881 O O . ASP A 1 105 ? -10.728 -0.840 -8.968 1.00 81.75 105 ASP A O 1
ATOM 885 N N . ASP A 1 106 ? -10.834 0.284 -10.890 1.00 88.25 106 ASP A N 1
ATOM 886 C CA . ASP A 1 106 ? -10.399 -0.855 -11.709 1.00 88.25 106 ASP A CA 1
ATOM 887 C C . ASP A 1 106 ? -8.897 -1.116 -11.598 1.00 88.25 106 ASP A C 1
ATOM 889 O O . ASP A 1 106 ? -8.490 -2.273 -11.472 1.00 88.25 106 ASP A O 1
ATOM 893 N N . LEU A 1 107 ? -8.069 -0.064 -11.552 1.00 90.25 107 LEU A N 1
ATOM 894 C CA . LEU A 1 107 ? -6.649 -0.228 -11.242 1.00 90.25 107 LEU A CA 1
ATOM 895 C C . LEU A 1 107 ? -6.473 -0.840 -9.848 1.00 90.25 107 LEU A C 1
ATOM 897 O O . LEU A 1 107 ? -5.684 -1.767 -9.692 1.00 90.25 107 LEU A O 1
ATOM 901 N N . PHE A 1 108 ? -7.255 -0.391 -8.860 1.00 93.06 108 PHE A N 1
ATOM 902 C CA . PHE A 1 108 ? -7.205 -0.942 -7.504 1.00 93.06 108 PHE A CA 1
ATOM 903 C C . PHE A 1 108 ? -7.434 -2.460 -7.481 1.00 93.06 108 PHE A C 1
ATOM 905 O O . PHE A 1 108 ? -6.720 -3.184 -6.789 1.00 93.06 108 PHE A O 1
ATOM 912 N N . LYS A 1 109 ? -8.408 -2.963 -8.255 1.00 92.62 109 LYS A N 1
ATOM 913 C CA . LYS A 1 109 ? -8.672 -4.409 -8.362 1.00 92.62 109 LYS A CA 1
ATOM 914 C C . LYS A 1 109 ? -7.462 -5.160 -8.916 1.00 92.62 109 LYS A C 1
ATOM 916 O O . LYS A 1 109 ? -7.093 -6.191 -8.355 1.00 92.62 109 LYS A O 1
ATOM 921 N N . LYS A 1 110 ? -6.835 -4.627 -9.970 1.00 93.19 110 LYS A N 1
ATOM 922 C CA . LYS A 1 110 ? -5.668 -5.234 -10.633 1.00 93.19 110 LYS A CA 1
ATOM 923 C C . LYS A 1 110 ? -4.467 -5.363 -9.701 1.00 93.19 110 LYS A C 1
ATOM 925 O O . LYS A 1 110 ? -3.807 -6.390 -9.707 1.00 93.19 110 LYS A O 1
ATOM 930 N N . ILE A 1 111 ? -4.236 -4.366 -8.850 1.00 95.38 111 ILE A N 1
ATOM 931 C CA . ILE A 1 111 ? -3.096 -4.356 -7.918 1.00 95.38 111 ILE A CA 1
ATOM 932 C C . ILE A 1 111 ? -3.461 -4.846 -6.509 1.00 95.38 111 ILE A C 1
ATOM 934 O O . ILE A 1 111 ? -2.686 -4.679 -5.569 1.00 95.38 111 ILE A O 1
ATOM 938 N N . SER A 1 112 ? -4.653 -5.422 -6.332 1.00 94.56 112 SER A N 1
ATOM 939 C CA . SER A 1 112 ? -5.192 -5.747 -5.008 1.00 94.56 112 SER A CA 1
ATOM 940 C C . SER A 1 112 ? -4.303 -6.720 -4.223 1.00 94.56 112 SER A C 1
ATOM 942 O O . SER A 1 112 ? -4.071 -6.524 -3.032 1.00 94.56 112 SER A O 1
ATOM 944 N N . GLU A 1 113 ? -3.731 -7.716 -4.895 1.00 95.31 113 GLU A N 1
ATOM 945 C CA . GLU A 1 113 ? -2.797 -8.659 -4.279 1.00 95.31 113 GLU A CA 1
ATOM 946 C C . GLU A 1 113 ? -1.526 -7.956 -3.775 1.00 95.31 113 GLU A C 1
ATOM 948 O O . GLU A 1 113 ? -1.132 -8.141 -2.625 1.00 95.31 113 GLU A O 1
ATOM 953 N N . ILE A 1 114 ? -0.937 -7.064 -4.581 1.00 97.62 114 ILE A N 1
ATOM 954 C CA . ILE A 1 114 ? 0.242 -6.273 -4.192 1.00 97.62 114 ILE A CA 1
ATOM 955 C C . ILE A 1 114 ? -0.042 -5.480 -2.917 1.00 97.62 114 ILE A C 1
ATOM 957 O O . ILE A 1 114 ? 0.760 -5.505 -1.984 1.00 97.62 114 ILE A O 1
ATOM 961 N N . ILE A 1 115 ? -1.184 -4.788 -2.862 1.00 97.31 115 ILE A N 1
ATOM 962 C CA . ILE A 1 115 ? -1.583 -3.996 -1.692 1.00 97.31 115 ILE A CA 1
ATOM 963 C C . ILE A 1 115 ? -1.704 -4.896 -0.458 1.00 97.31 115 ILE A C 1
ATOM 965 O O . ILE A 1 115 ? -1.275 -4.515 0.631 1.00 97.31 115 ILE A O 1
ATOM 969 N N . GLU A 1 116 ? -2.266 -6.093 -0.621 1.00 95.19 116 GLU A N 1
ATOM 970 C CA . GLU A 1 116 ? -2.452 -7.044 0.469 1.00 95.19 116 GLU A CA 1
ATOM 971 C C . GLU A 1 116 ? -1.123 -7.485 1.095 1.00 95.19 116 GLU A C 1
ATOM 973 O O . GLU A 1 116 ? -0.997 -7.462 2.323 1.00 95.19 116 GLU A O 1
ATOM 978 N N . PHE A 1 117 ? -0.122 -7.801 0.267 1.00 96.62 117 PHE A N 1
ATOM 979 C CA . PHE A 1 117 ? 1.237 -8.096 0.729 1.00 96.62 117 PHE A CA 1
ATOM 980 C C . PHE A 1 117 ? 1.915 -6.864 1.336 1.00 96.62 117 PHE A C 1
ATOM 982 O O . PHE A 1 117 ? 2.508 -6.939 2.415 1.00 96.62 117 PHE A O 1
ATOM 989 N N . ALA A 1 118 ? 1.795 -5.716 0.668 1.00 98.12 118 ALA A N 1
ATOM 990 C CA . ALA A 1 118 ? 2.459 -4.479 1.054 1.00 98.12 118 ALA A CA 1
ATOM 991 C C . ALA A 1 118 ? 2.006 -3.951 2.423 1.00 98.12 118 ALA A C 1
ATOM 993 O O . ALA A 1 118 ? 2.808 -3.387 3.161 1.00 98.12 118 ALA A O 1
ATOM 994 N N . LEU A 1 119 ? 0.742 -4.155 2.808 1.00 97.69 119 LEU A N 1
ATOM 995 C CA . LEU A 1 119 ? 0.222 -3.726 4.113 1.00 97.69 119 LEU A CA 1
ATOM 996 C C . LEU A 1 119 ? 0.856 -4.457 5.304 1.00 97.69 119 LEU A C 1
ATOM 998 O O . LEU A 1 119 ? 0.768 -3.960 6.429 1.00 97.69 119 LEU A O 1
ATOM 1002 N N . THR A 1 120 ? 1.476 -5.613 5.070 1.00 95.38 120 THR A N 1
ATOM 1003 C CA . THR A 1 120 ? 2.136 -6.439 6.094 1.00 95.38 120 THR A CA 1
ATOM 1004 C C . THR A 1 120 ? 3.654 -6.495 5.945 1.00 95.38 120 THR A C 1
ATOM 1006 O O . THR A 1 120 ? 4.296 -7.272 6.646 1.00 95.38 120 THR A O 1
ATOM 1009 N N . ASP A 1 121 ? 4.220 -5.691 5.045 1.00 97.25 121 ASP A N 1
ATOM 1010 C CA . ASP A 1 121 ? 5.654 -5.676 4.766 1.00 97.25 121 ASP A CA 1
ATOM 1011 C C . ASP A 1 121 ? 6.469 -5.158 5.964 1.00 97.25 121 ASP A C 1
ATOM 1013 O O . ASP A 1 121 ? 6.003 -4.321 6.744 1.00 97.25 121 ASP A O 1
ATOM 1017 N N . ASP A 1 122 ? 7.694 -5.653 6.118 1.00 95.06 122 ASP A N 1
ATOM 1018 C CA . ASP A 1 122 ? 8.601 -5.233 7.186 1.00 95.06 122 ASP A CA 1
ATOM 1019 C C . ASP A 1 122 ? 9.240 -3.865 6.905 1.00 95.06 122 ASP A C 1
ATOM 1021 O O . ASP A 1 122 ? 9.687 -3.182 7.830 1.00 95.06 122 ASP A O 1
ATOM 1025 N N . TYR A 1 123 ? 9.237 -3.424 5.645 1.00 97.19 123 TYR A N 1
ATOM 1026 C CA . TYR A 1 123 ? 9.779 -2.145 5.233 1.00 97.19 123 TYR A CA 1
ATOM 1027 C C . TYR A 1 123 ? 8.719 -1.035 5.268 1.00 97.19 123 TYR A C 1
ATOM 1029 O O . TYR A 1 123 ? 7.775 -0.990 4.477 1.00 97.19 123 TYR A O 1
ATOM 1037 N N . ASP A 1 124 ? 8.897 -0.079 6.181 1.00 97.75 124 ASP A N 1
ATOM 1038 C CA . ASP A 1 124 ? 7.935 1.002 6.428 1.00 97.75 124 ASP A CA 1
ATOM 1039 C C . ASP A 1 124 ? 7.492 1.789 5.178 1.00 97.75 124 ASP A C 1
ATOM 1041 O O . ASP A 1 124 ? 6.288 2.030 5.047 1.00 97.75 124 ASP A O 1
ATOM 1045 N N . PRO A 1 125 ? 8.381 2.184 4.241 1.00 97.88 125 PRO A N 1
ATOM 1046 C CA . PRO A 1 125 ? 7.965 2.880 3.022 1.00 97.88 125 PRO A CA 1
ATOM 1047 C C . PRO A 1 125 ? 6.946 2.107 2.177 1.00 97.88 125 PRO A C 1
ATOM 1049 O O . PRO A 1 125 ? 6.009 2.715 1.660 1.00 97.88 125 PRO A O 1
ATOM 1052 N N . ILE A 1 126 ? 7.059 0.775 2.106 1.00 98.56 126 ILE A N 1
ATOM 1053 C CA . ILE A 1 126 ? 6.104 -0.083 1.388 1.00 98.56 126 ILE A CA 1
ATOM 1054 C C . ILE A 1 126 ? 4.724 0.001 2.048 1.00 98.56 126 ILE A C 1
ATOM 1056 O O . ILE A 1 126 ? 3.736 0.310 1.376 1.00 98.56 126 ILE A O 1
ATOM 1060 N N . ARG A 1 127 ? 4.654 -0.161 3.377 1.00 98.12 127 ARG A N 1
ATOM 1061 C CA . ARG A 1 127 ? 3.394 -0.029 4.130 1.00 98.12 127 ARG A CA 1
ATOM 1062 C C . ARG A 1 127 ? 2.771 1.357 3.976 1.00 98.12 127 ARG A C 1
ATOM 1064 O O . ARG A 1 127 ? 1.564 1.478 3.770 1.00 98.12 127 ARG A O 1
ATOM 1071 N N . ILE A 1 128 ? 3.585 2.411 4.041 1.00 98.44 128 ILE A N 1
ATOM 1072 C CA . ILE A 1 128 ? 3.141 3.803 3.878 1.00 98.44 128 ILE A CA 1
ATOM 1073 C C . ILE A 1 128 ? 2.542 4.034 2.486 1.00 98.44 128 ILE A C 1
ATOM 1075 O O . ILE A 1 128 ? 1.492 4.678 2.372 1.00 98.44 128 ILE A O 1
ATOM 1079 N N . ASN A 1 129 ? 3.186 3.527 1.434 1.00 98.06 129 ASN A N 1
ATOM 1080 C CA . ASN A 1 129 ? 2.699 3.687 0.067 1.00 98.06 129 ASN A CA 1
ATOM 1081 C C . ASN A 1 129 ? 1.413 2.881 -0.161 1.00 98.06 129 ASN A C 1
ATOM 1083 O O . ASN A 1 129 ? 0.457 3.420 -0.715 1.00 98.06 129 ASN A O 1
ATOM 1087 N N . ALA A 1 130 ? 1.322 1.655 0.363 1.00 98.12 130 ALA A N 1
ATOM 1088 C CA . ALA A 1 130 ? 0.099 0.851 0.310 1.00 98.12 130 ALA A CA 1
ATOM 1089 C C . ALA A 1 130 ? -1.089 1.543 0.997 1.00 98.12 130 ALA A C 1
ATOM 1091 O O . ALA A 1 130 ? -2.166 1.663 0.413 1.00 98.12 130 ALA A O 1
ATOM 1092 N N . LEU A 1 131 ? -0.884 2.082 2.204 1.00 98.12 131 LEU A N 1
ATOM 1093 C CA . LEU A 1 131 ? -1.907 2.861 2.907 1.00 98.12 131 LEU A CA 1
ATOM 1094 C C . LEU A 1 131 ? -2.284 4.141 2.148 1.00 98.12 131 LEU A C 1
ATOM 1096 O O . LEU A 1 131 ? -3.440 4.550 2.159 1.00 98.12 131 LEU A O 1
ATOM 1100 N N . THR A 1 132 ? -1.334 4.759 1.445 1.00 96.88 132 THR A N 1
ATOM 1101 C CA . THR A 1 132 ? -1.614 5.926 0.595 1.00 96.88 132 THR A CA 1
ATOM 1102 C C . THR A 1 132 ? -2.507 5.554 -0.590 1.00 96.88 132 THR A C 1
ATOM 1104 O O . THR A 1 132 ? -3.460 6.274 -0.877 1.00 96.88 132 THR A O 1
ATOM 1107 N N . ILE A 1 133 ? -2.278 4.402 -1.230 1.00 96.62 133 ILE A N 1
ATOM 1108 C CA . ILE A 1 133 ? -3.170 3.885 -2.280 1.00 96.62 133 ILE A CA 1
ATOM 1109 C C . ILE A 1 133 ? -4.576 3.633 -1.717 1.00 96.62 133 ILE A C 1
ATOM 1111 O O . ILE A 1 133 ? -5.565 4.066 -2.313 1.00 96.62 133 ILE A O 1
ATOM 1115 N N . ILE A 1 134 ? -4.680 2.994 -0.546 1.00 96.25 134 ILE A N 1
ATOM 1116 C CA . ILE A 1 134 ? -5.959 2.764 0.146 1.00 96.25 134 ILE A CA 1
ATOM 1117 C C . ILE A 1 134 ? -6.693 4.090 0.421 1.00 96.25 134 ILE A C 1
ATOM 1119 O O . ILE A 1 134 ? -7.893 4.196 0.151 1.00 96.25 134 ILE A O 1
ATOM 1123 N N . ASN A 1 135 ? -5.985 5.119 0.896 1.00 95.06 135 ASN A N 1
ATOM 1124 C CA . ASN A 1 135 ? -6.560 6.442 1.177 1.00 95.06 135 ASN A CA 1
ATOM 1125 C C . ASN A 1 135 ? -6.986 7.193 -0.080 1.00 95.06 135 ASN A C 1
ATOM 1127 O O . ASN A 1 135 ? -7.924 7.985 -0.020 1.00 95.06 135 ASN A O 1
ATOM 1131 N N . ASN A 1 136 ? -6.382 6.910 -1.231 1.00 92.56 136 ASN A N 1
ATOM 1132 C CA . ASN A 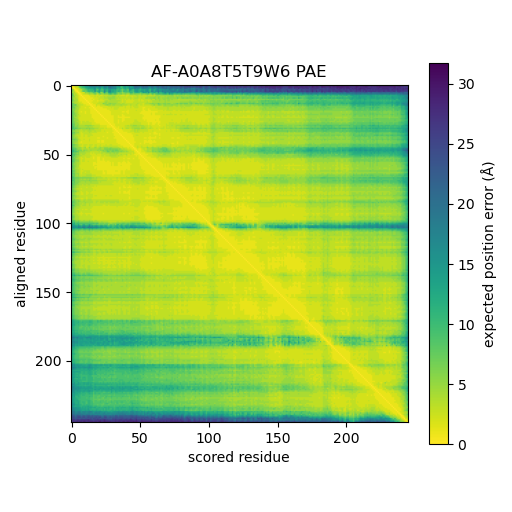1 136 ? -6.779 7.507 -2.505 1.00 92.56 136 ASN A CA 1
ATOM 1133 C C . ASN A 1 136 ? -7.903 6.725 -3.212 1.00 92.56 136 ASN A C 1
ATOM 1135 O O . ASN A 1 136 ? -8.546 7.251 -4.118 1.00 92.56 136 ASN A O 1
ATOM 1139 N N . THR A 1 137 ? -8.204 5.501 -2.773 1.00 92.44 137 THR A N 1
ATOM 1140 C CA . THR A 1 137 ? -9.241 4.643 -3.373 1.00 92.44 137 THR A CA 1
ATOM 1141 C C . THR A 1 137 ? -10.619 4.942 -2.783 1.00 92.44 137 THR A C 1
ATOM 1143 O O . THR A 1 137 ? -10.722 5.297 -1.607 1.00 92.44 137 THR A O 1
ATOM 1146 N N . ARG A 1 138 ? -11.694 4.834 -3.577 1.00 90.38 138 ARG A N 1
ATOM 1147 C CA . ARG A 1 138 ? -13.063 5.119 -3.107 1.00 90.38 138 ARG A CA 1
ATOM 1148 C C . ARG A 1 138 ? -13.622 4.008 -2.234 1.00 90.38 138 ARG A C 1
ATOM 1150 O O . ARG A 1 138 ? -14.116 4.297 -1.155 1.00 90.38 138 ARG A O 1
ATOM 1157 N N . ASN A 1 139 ? -13.515 2.768 -2.699 1.00 88.19 139 ASN A N 1
ATOM 1158 C CA . ASN A 1 139 ? -14.047 1.596 -2.018 1.00 88.19 139 ASN A CA 1
ATOM 1159 C C . ASN A 1 139 ? -12.958 0.545 -1.857 1.00 88.19 139 ASN A C 1
ATOM 1161 O O . ASN A 1 139 ? -12.207 0.285 -2.798 1.00 88.19 139 ASN A O 1
ATOM 1165 N N . ILE A 1 140 ? -12.913 -0.103 -0.694 1.00 92.25 140 ILE A N 1
ATOM 1166 C CA . ILE A 1 140 ? -11.986 -1.205 -0.448 1.00 92.25 140 ILE A CA 1
ATOM 1167 C C . ILE A 1 140 ? -12.725 -2.458 0.055 1.00 92.25 140 ILE A C 1
ATOM 1169 O O . ILE A 1 140 ? -13.672 -2.360 0.836 1.00 92.25 140 ILE A O 1
ATOM 1173 N N . PRO A 1 141 ? -12.295 -3.657 -0.367 1.00 91.06 141 PRO A N 1
ATOM 1174 C CA . PRO A 1 141 ? -12.690 -4.926 0.226 1.00 91.06 141 PRO A CA 1
ATOM 1175 C C . PRO A 1 141 ? -12.450 -4.992 1.739 1.00 91.06 141 PRO A C 1
ATOM 1177 O O . PRO A 1 141 ? -11.409 -4.565 2.240 1.00 91.06 141 PRO A O 1
ATOM 1180 N N . ARG A 1 142 ? -13.360 -5.651 2.466 1.00 88.81 142 ARG A N 1
ATOM 1181 C CA . ARG A 1 142 ? -13.266 -5.790 3.930 1.00 88.81 142 ARG A CA 1
ATOM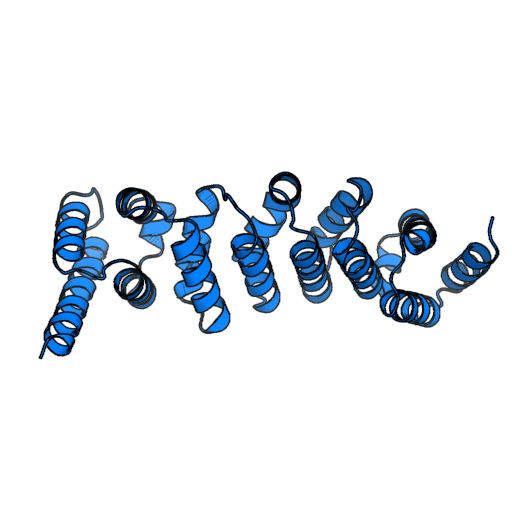 1182 C C . ARG A 1 142 ? -11.999 -6.502 4.419 1.00 88.81 142 ARG A C 1
ATOM 1184 O O . ARG A 1 142 ? -11.508 -6.202 5.502 1.00 88.81 142 ARG A O 1
ATOM 1191 N N . ARG A 1 143 ? -11.413 -7.381 3.600 1.00 89.81 143 ARG A N 1
ATOM 1192 C CA . ARG A 1 143 ? -10.187 -8.135 3.931 1.00 89.81 143 ARG A CA 1
ATOM 1193 C C . ARG A 1 143 ? -8.960 -7.266 4.258 1.00 89.81 143 ARG A C 1
ATOM 1195 O O . ARG A 1 143 ? -7.983 -7.769 4.811 1.00 89.81 143 ARG A O 1
ATOM 1202 N N . TYR A 1 144 ? -8.987 -5.971 3.936 1.00 93.81 144 TYR A N 1
ATOM 1203 C CA . TYR A 1 144 ? -7.912 -5.038 4.287 1.00 93.81 144 TYR A CA 1
ATOM 1204 C C . TYR A 1 144 ? -8.005 -4.508 5.725 1.00 93.81 144 TYR A C 1
ATOM 1206 O O . TYR A 1 144 ? -6.981 -4.115 6.287 1.00 93.81 144 TYR A O 1
ATOM 1214 N N . PHE A 1 145 ? -9.189 -4.524 6.349 1.00 93.56 145 PHE A N 1
ATOM 1215 C CA . PHE A 1 145 ? -9.394 -3.940 7.678 1.00 93.56 145 PHE A CA 1
ATOM 1216 C C . PHE A 1 145 ? -8.520 -4.558 8.778 1.00 93.56 145 PHE A C 1
ATOM 1218 O O . PHE A 1 145 ? -7.874 -3.782 9.485 1.00 93.56 145 PHE A O 1
ATOM 1225 N N . PRO A 1 146 ? -8.377 -5.896 8.899 1.00 92.38 146 PRO A N 1
ATOM 1226 C CA . PRO A 1 146 ? -7.503 -6.479 9.919 1.00 92.38 146 PRO A CA 1
ATOM 1227 C C . PRO A 1 146 ? -6.048 -6.005 9.797 1.00 92.38 146 PRO A C 1
ATOM 1229 O O . PRO A 1 146 ? -5.391 -5.723 10.795 1.00 92.38 146 PRO A O 1
ATOM 1232 N N . ARG A 1 147 ? -5.541 -5.825 8.571 1.00 93.62 147 ARG A N 1
ATOM 1233 C CA . ARG A 1 147 ? -4.167 -5.348 8.332 1.00 93.62 147 ARG A CA 1
ATOM 1234 C C . ARG A 1 147 ? -3.990 -3.880 8.715 1.00 93.62 147 ARG A C 1
ATOM 1236 O O . ARG A 1 147 ? -2.970 -3.519 9.296 1.00 93.62 147 ARG A O 1
ATOM 1243 N N . MET A 1 148 ? -4.988 -3.039 8.445 1.00 95.38 148 MET A N 1
ATOM 1244 C CA . MET A 1 148 ? -4.984 -1.642 8.897 1.00 95.38 148 MET A CA 1
ATOM 1245 C C . MET A 1 148 ? -5.067 -1.542 10.424 1.00 95.38 148 MET A C 1
ATOM 1247 O O . MET A 1 148 ? -4.336 -0.754 11.015 1.00 95.38 148 MET A O 1
ATOM 1251 N N . ILE A 1 149 ? -5.885 -2.384 11.067 1.00 94.75 149 ILE A N 1
ATOM 1252 C CA . ILE A 1 149 ? -5.959 -2.491 12.532 1.00 94.75 149 ILE A CA 1
ATOM 1253 C C . ILE A 1 149 ? -4.605 -2.903 13.107 1.00 94.75 149 ILE A C 1
ATOM 1255 O O . ILE A 1 149 ? -4.121 -2.263 14.038 1.00 94.75 149 ILE A O 1
ATOM 1259 N N . LYS A 1 150 ? -3.954 -3.918 12.524 1.00 93.75 150 LYS A N 1
ATOM 1260 C CA . LYS A 1 150 ? -2.611 -4.340 12.935 1.00 93.75 150 LYS A CA 1
ATOM 1261 C C . LYS A 1 150 ? -1.615 -3.184 12.853 1.00 93.75 150 LYS A C 1
ATOM 1263 O O . LYS A 1 150 ? -0.877 -2.939 13.797 1.00 93.75 150 LYS A O 1
ATOM 1268 N N . ASN A 1 151 ? -1.638 -2.412 11.769 1.00 96.25 151 ASN A N 1
ATOM 1269 C CA . ASN A 1 151 ? -0.731 -1.280 11.572 1.00 96.25 151 ASN A CA 1
ATOM 1270 C C . ASN A 1 151 ? -0.887 -0.139 12.604 1.00 96.25 151 ASN A C 1
ATOM 1272 O O . ASN A 1 151 ? 0.017 0.691 12.716 1.00 96.25 151 ASN A O 1
ATOM 1276 N N . LEU A 1 152 ? -1.950 -0.122 13.421 1.00 95.62 152 LEU A N 1
ATOM 1277 C CA . LEU A 1 152 ? -2.071 0.786 14.572 1.00 95.62 152 LEU A CA 1
ATOM 1278 C C . LEU A 1 152 ? -1.059 0.484 15.692 1.00 95.62 152 LEU A C 1
ATOM 1280 O O . LEU A 1 152 ? -0.806 1.348 16.534 1.00 95.62 152 LEU A O 1
ATOM 1284 N N . GLU A 1 153 ? -0.470 -0.716 15.711 1.00 94.25 153 GLU A N 1
ATOM 1285 C CA . GLU A 1 153 ? 0.599 -1.095 16.646 1.00 94.25 153 GLU A CA 1
ATOM 1286 C C . GLU A 1 153 ? 1.993 -0.636 16.195 1.00 94.25 153 GLU A C 1
ATOM 1288 O O . GLU A 1 153 ? 2.974 -0.793 16.925 1.00 94.25 153 GLU A O 1
ATOM 1293 N N . SER A 1 154 ? 2.103 -0.082 14.983 1.00 94.88 154 SER A N 1
ATOM 1294 C CA . SER A 1 154 ? 3.388 0.307 14.417 1.00 94.88 154 SER A CA 1
ATOM 1295 C C . SER A 1 154 ? 4.104 1.329 15.299 1.00 94.88 154 SER A C 1
ATOM 1297 O O . SER A 1 154 ? 3.513 2.293 15.782 1.00 94.88 154 SER A O 1
ATOM 1299 N N . LYS A 1 155 ? 5.419 1.147 15.457 1.00 94.06 155 LYS A N 1
ATOM 1300 C CA . LYS A 1 155 ? 6.296 2.139 16.097 1.00 94.06 155 LYS A CA 1
ATOM 1301 C C . LYS A 1 155 ? 6.514 3.369 15.216 1.00 94.06 155 LYS A C 1
ATOM 1303 O O . LYS A 1 155 ? 6.946 4.402 15.717 1.00 94.06 155 LYS A O 1
ATOM 1308 N N . ASN A 1 156 ? 6.245 3.252 13.915 1.00 96.69 156 ASN A N 1
ATOM 1309 C CA . ASN A 1 156 ? 6.304 4.372 12.994 1.00 96.69 156 ASN A CA 1
ATOM 1310 C C . ASN A 1 156 ? 4.962 5.124 13.017 1.00 96.69 156 ASN A C 1
ATOM 1312 O O . ASN A 1 156 ? 3.970 4.589 12.506 1.00 96.69 156 ASN A O 1
ATOM 1316 N N . PRO A 1 157 ? 4.920 6.360 13.550 1.00 95.88 157 PRO A N 1
ATOM 1317 C CA . PRO A 1 157 ? 3.672 7.098 13.730 1.00 95.88 157 PRO A CA 1
ATOM 1318 C C . PRO A 1 157 ? 2.943 7.348 12.406 1.00 95.88 157 PRO A C 1
ATOM 1320 O O . PRO A 1 157 ? 1.718 7.255 12.348 1.00 95.88 157 PRO A O 1
ATOM 1323 N N . LYS A 1 158 ? 3.681 7.539 11.306 1.00 97.44 158 LYS A N 1
ATOM 1324 C CA . LYS A 1 158 ? 3.101 7.774 9.978 1.00 97.44 158 LYS A CA 1
ATOM 1325 C C . LYS A 1 158 ? 2.276 6.583 9.480 1.00 97.44 158 LYS A C 1
ATOM 1327 O O . LYS A 1 158 ? 1.293 6.773 8.766 1.00 97.44 158 LYS A O 1
ATOM 1332 N N . ILE A 1 159 ? 2.657 5.358 9.850 1.00 98.19 159 ILE A N 1
ATOM 1333 C CA . ILE A 1 159 ? 1.905 4.142 9.503 1.00 98.19 159 ILE A CA 1
ATOM 1334 C C . ILE A 1 159 ? 0.602 4.085 10.295 1.00 98.19 159 ILE A C 1
ATOM 1336 O O . ILE A 1 159 ? -0.458 3.859 9.707 1.00 98.19 159 ILE A O 1
ATOM 1340 N N . SER A 1 160 ? 0.662 4.321 11.609 1.00 96.94 160 SER A N 1
ATOM 1341 C CA . SER A 1 160 ? -0.541 4.340 12.443 1.00 96.94 160 SER A CA 1
ATOM 1342 C C . SER A 1 160 ? -1.499 5.459 12.031 1.00 96.94 160 SER A C 1
ATOM 1344 O O . SER A 1 160 ? -2.690 5.209 11.890 1.00 96.94 160 SER A O 1
ATOM 1346 N N . GLU A 1 161 ? -0.992 6.660 11.744 1.00 97.50 161 GLU A N 1
ATOM 1347 C CA . GLU A 1 161 ? -1.792 7.809 11.303 1.00 97.50 161 GLU A CA 1
ATOM 1348 C C . GLU A 1 161 ? -2.511 7.530 9.982 1.00 97.50 161 GLU A C 1
ATOM 1350 O O . GLU A 1 161 ? -3.727 7.688 9.896 1.00 97.50 161 GLU A O 1
ATOM 1355 N N . LYS A 1 162 ? -1.789 7.038 8.966 1.00 98.00 162 LYS A N 1
ATOM 1356 C CA . LYS A 1 162 ? -2.397 6.679 7.677 1.00 98.00 162 LYS A CA 1
ATOM 1357 C C . LYS A 1 162 ? -3.392 5.530 7.792 1.00 98.00 162 LYS A C 1
ATOM 1359 O O . LYS A 1 162 ? -4.376 5.513 7.060 1.00 98.00 162 LYS A O 1
ATOM 1364 N N . SER A 1 163 ? -3.154 4.590 8.706 1.00 97.88 163 SER A N 1
ATOM 1365 C CA . SER A 1 163 ? -4.102 3.508 8.988 1.00 97.88 163 SER A CA 1
ATOM 1366 C C . SER A 1 163 ? -5.374 4.039 9.644 1.00 97.88 163 SER A C 1
ATOM 1368 O O . SER A 1 163 ? -6.462 3.620 9.267 1.00 97.88 163 SER A O 1
ATOM 1370 N N . ILE A 1 164 ? -5.267 4.998 10.569 1.00 97.12 164 ILE A N 1
ATOM 1371 C CA . ILE A 1 164 ? -6.428 5.685 11.155 1.00 97.12 164 ILE A CA 1
ATOM 1372 C C . ILE A 1 164 ? -7.196 6.456 10.080 1.00 97.12 164 ILE A C 1
ATOM 1374 O O . ILE A 1 164 ? -8.418 6.359 10.029 1.00 97.12 164 ILE A O 1
ATOM 1378 N N . GLU A 1 165 ? -6.501 7.196 9.216 1.00 97.19 165 GLU A N 1
ATOM 1379 C CA . GLU A 1 165 ? -7.108 7.913 8.089 1.00 97.19 165 GLU A CA 1
ATOM 1380 C C . GLU A 1 165 ? -7.904 6.953 7.189 1.00 97.19 165 GLU A C 1
ATOM 1382 O O . GLU A 1 165 ? -9.077 7.201 6.904 1.00 97.19 165 GLU A O 1
ATOM 1387 N N . ALA A 1 166 ? -7.304 5.813 6.833 1.00 96.69 166 ALA A N 1
ATOM 1388 C CA . ALA A 1 166 ? -7.942 4.777 6.028 1.00 96.69 166 ALA A CA 1
ATOM 1389 C C . ALA A 1 166 ? -9.173 4.186 6.714 1.00 96.69 166 ALA A C 1
ATOM 1391 O O . ALA A 1 166 ? -10.238 4.070 6.106 1.00 96.69 166 ALA A O 1
ATOM 1392 N N . LEU A 1 167 ? -9.042 3.837 7.996 1.00 96.06 167 LEU A N 1
ATOM 1393 C CA . LEU A 1 167 ? -10.138 3.296 8.786 1.00 96.06 167 LEU A CA 1
ATOM 1394 C C . LEU A 1 167 ? -11.286 4.308 8.881 1.00 96.06 167 LEU A C 1
ATOM 1396 O O . LEU A 1 167 ? -12.417 3.943 8.598 1.00 96.06 167 LEU A O 1
ATOM 1400 N N . LYS A 1 168 ? -11.021 5.583 9.190 1.00 95.00 168 LYS A N 1
ATOM 1401 C CA . LYS A 1 168 ? -12.060 6.629 9.241 1.00 95.00 168 LYS A CA 1
ATOM 1402 C C . LYS A 1 168 ? -12.761 6.827 7.901 1.00 95.00 168 LYS A C 1
ATOM 1404 O O . LYS A 1 168 ? -13.964 7.059 7.874 1.00 95.00 168 LYS A O 1
ATOM 1409 N N . LYS A 1 169 ? -12.013 6.761 6.798 1.00 94.88 169 LYS A N 1
ATOM 1410 C CA . LYS A 1 169 ? -12.567 6.932 5.454 1.00 94.88 169 LYS A CA 1
ATOM 1411 C C . LYS A 1 169 ? -13.520 5.795 5.080 1.00 94.88 169 LYS A C 1
ATOM 1413 O O . LYS A 1 169 ? -14.563 6.046 4.486 1.00 94.88 169 LYS A O 1
ATOM 1418 N N . HIS A 1 170 ? -13.134 4.557 5.387 1.00 94.62 170 HIS A N 1
ATOM 1419 C CA . HIS A 1 170 ? -13.795 3.358 4.860 1.00 94.62 170 HIS A CA 1
ATOM 1420 C C . HIS A 1 170 ? -14.752 2.685 5.855 1.00 94.62 170 HIS A C 1
ATOM 1422 O O . HIS A 1 170 ? -15.629 1.929 5.441 1.00 94.62 170 HIS A O 1
ATOM 1428 N N . VAL A 1 171 ? -14.630 2.967 7.154 1.00 93.62 171 VAL A N 1
ATOM 1429 C CA . VAL A 1 171 ? -15.569 2.532 8.197 1.00 93.62 171 VAL A CA 1
ATOM 1430 C C . VAL A 1 171 ? -16.608 3.632 8.403 1.00 93.62 171 VAL A C 1
ATOM 1432 O O . VAL A 1 171 ? -16.471 4.498 9.262 1.00 93.62 171 VAL A O 1
ATOM 1435 N N . VAL A 1 172 ? -17.639 3.614 7.560 1.00 89.19 172 VAL A N 1
ATOM 1436 C CA . VAL A 1 172 ? -18.637 4.696 7.473 1.00 89.19 172 VAL A CA 1
ATOM 1437 C C . VAL A 1 172 ? -19.730 4.643 8.548 1.00 89.19 172 VAL A C 1
ATOM 1439 O O . VAL A 1 172 ? -20.507 5.587 8.669 1.00 89.19 172 VAL A O 1
ATOM 1442 N N . SER A 1 173 ? -19.817 3.559 9.325 1.00 90.12 173 SER A N 1
ATOM 1443 C CA . SER A 1 173 ? -20.781 3.416 10.421 1.00 90.12 173 SER A CA 1
ATOM 1444 C C . SER A 1 173 ? -20.214 2.605 11.584 1.00 90.12 173 SER A C 1
ATOM 1446 O O . SER A 1 173 ? -19.282 1.812 11.420 1.00 90.12 173 SER A O 1
ATOM 1448 N N . ILE A 1 174 ? -20.813 2.788 12.764 1.00 87.31 174 ILE A N 1
ATOM 1449 C CA . ILE A 1 174 ? -20.449 2.029 13.962 1.00 87.31 174 ILE A CA 1
ATOM 1450 C C . ILE A 1 174 ? -20.773 0.535 13.814 1.00 87.31 174 ILE A C 1
ATOM 1452 O O . ILE A 1 174 ? -20.014 -0.299 14.294 1.00 87.31 174 ILE A O 1
ATOM 1456 N N . ASP A 1 175 ? -21.829 0.186 13.078 1.00 88.00 175 ASP A N 1
ATOM 1457 C CA . ASP A 1 175 ? -22.190 -1.213 12.830 1.00 88.00 175 ASP A CA 1
ATOM 1458 C C . ASP A 1 175 ? -21.102 -1.923 12.018 1.00 88.00 175 ASP A C 1
ATOM 1460 O O . ASP A 1 175 ? -20.653 -3.007 12.384 1.00 88.00 175 ASP A O 1
ATOM 1464 N N . ILE A 1 176 ? -20.590 -1.264 10.968 1.00 88.94 176 ILE A N 1
ATOM 1465 C CA . ILE A 1 176 ? -19.463 -1.781 10.180 1.00 88.94 176 ILE A CA 1
ATOM 1466 C C . ILE A 1 176 ? -18.217 -1.904 11.057 1.00 88.94 176 ILE A C 1
ATOM 1468 O O . ILE A 1 176 ? -17.480 -2.884 10.937 1.00 88.94 176 ILE A O 1
ATOM 1472 N N . LEU A 1 177 ? -17.975 -0.935 11.949 1.00 89.75 177 LEU A N 1
ATOM 1473 C CA . LEU A 1 177 ? -16.874 -1.031 12.901 1.00 89.75 177 LEU A CA 1
ATOM 1474 C C . LEU A 1 177 ? -17.020 -2.281 13.769 1.00 89.75 177 LEU A C 1
ATOM 1476 O O . LEU A 1 177 ? -16.059 -3.030 13.893 1.00 89.75 177 LEU A O 1
ATOM 1480 N N . TYR A 1 178 ? -18.195 -2.531 14.347 1.00 88.31 178 TYR A N 1
ATOM 1481 C CA . TYR A 1 178 ? -18.427 -3.711 15.177 1.00 88.31 178 TYR A CA 1
ATOM 1482 C C . TYR A 1 178 ? -18.247 -5.011 14.403 1.00 88.31 178 TYR A C 1
ATOM 1484 O O . TYR A 1 178 ? -17.564 -5.901 14.898 1.00 88.31 178 TYR A O 1
ATOM 1492 N N . GLU A 1 179 ? -18.760 -5.106 13.179 1.00 87.50 179 GLU A N 1
ATOM 1493 C CA . GLU A 1 179 ? -18.540 -6.275 12.321 1.00 87.50 179 GLU A CA 1
ATOM 1494 C C . GLU A 1 179 ? -17.048 -6.533 12.077 1.00 87.50 179 GLU A C 1
ATOM 1496 O O . GLU A 1 179 ? -16.588 -7.663 12.205 1.00 87.50 179 GLU A O 1
ATOM 1501 N N . ILE A 1 180 ? -16.272 -5.487 11.776 1.00 87.75 180 ILE A N 1
ATOM 1502 C CA . ILE A 1 180 ? -14.819 -5.598 11.594 1.00 87.75 180 ILE A CA 1
ATOM 1503 C C . ILE A 1 180 ? -14.143 -6.026 12.894 1.00 87.75 180 ILE A C 1
ATOM 1505 O O . ILE A 1 180 ? -13.251 -6.863 12.878 1.00 87.75 180 ILE A O 1
ATOM 1509 N N . LEU A 1 181 ? -14.521 -5.412 14.011 1.00 85.31 181 LEU A N 1
ATOM 1510 C CA . LEU A 1 181 ? -13.902 -5.616 15.313 1.00 85.31 181 LEU A CA 1
ATOM 1511 C C . LEU A 1 181 ? -14.185 -7.006 15.889 1.00 85.31 181 LEU A C 1
ATOM 1513 O O . LEU A 1 181 ? -13.348 -7.517 16.633 1.00 85.31 181 LEU A O 1
ATOM 1517 N N . LEU A 1 182 ? -15.330 -7.593 15.555 1.00 84.75 182 LEU A N 1
ATOM 1518 C CA . LEU A 1 182 ? -15.743 -8.926 15.988 1.00 84.75 182 LEU A CA 1
ATOM 1519 C C . LEU A 1 182 ? -15.326 -10.040 15.024 1.00 84.75 182 LEU A C 1
ATOM 1521 O O . LEU A 1 182 ? -15.501 -11.206 15.359 1.00 84.75 182 LEU A O 1
ATOM 1525 N N . ASP A 1 183 ? -14.770 -9.704 13.859 1.00 84.56 183 ASP A N 1
ATOM 1526 C CA . ASP A 1 183 ? -14.181 -10.684 12.948 1.00 84.56 183 ASP A CA 1
ATOM 1527 C C . ASP A 1 183 ? -12.994 -11.395 13.619 1.00 84.56 183 ASP A C 1
ATOM 1529 O O . ASP A 1 183 ? -12.117 -10.750 14.210 1.00 84.56 183 ASP A O 1
ATOM 1533 N N . ASP A 1 184 ? -12.934 -12.722 13.484 1.00 72.94 184 ASP A N 1
ATOM 1534 C CA . ASP A 1 184 ? -11.895 -13.563 14.092 1.00 72.94 184 ASP A CA 1
ATOM 1535 C C . ASP A 1 184 ? -10.471 -13.098 13.739 1.00 72.94 184 ASP A C 1
ATOM 1537 O O . ASP A 1 184 ? -9.544 -13.200 14.550 1.00 72.94 184 ASP A O 1
ATOM 1541 N N . ASN A 1 185 ? -10.261 -12.529 12.549 1.00 77.19 185 ASN A N 1
ATOM 1542 C CA . ASN A 1 185 ? -8.947 -12.031 12.152 1.00 77.19 185 ASN A CA 1
ATOM 1543 C C . ASN A 1 185 ? -8.576 -10.745 12.888 1.00 77.19 185 ASN A C 1
ATOM 1545 O O . ASN A 1 185 ? -7.408 -10.543 13.219 1.00 77.19 185 ASN A O 1
ATOM 1549 N N . ALA A 1 186 ? -9.541 -9.861 13.138 1.00 76.12 186 ALA A N 1
ATOM 1550 C CA . ALA A 1 186 ? -9.294 -8.597 13.821 1.00 76.12 186 ALA A CA 1
ATOM 1551 C C . ALA A 1 186 ? -9.164 -8.785 15.335 1.00 76.12 186 ALA A C 1
ATOM 1553 O O . ALA A 1 186 ? -8.318 -8.159 15.976 1.00 76.12 186 ALA A O 1
ATOM 1554 N N . ILE A 1 187 ? -9.967 -9.674 15.913 1.00 73.31 187 ILE A N 1
ATOM 1555 C CA . ILE A 1 187 ? -10.057 -9.830 17.363 1.00 73.31 187 ILE A CA 1
ATOM 1556 C C . ILE A 1 187 ? -8.799 -10.449 17.978 1.00 73.31 187 ILE A C 1
ATOM 1558 O O . ILE A 1 187 ? -8.342 -10.089 19.074 1.00 73.31 187 ILE A O 1
ATOM 1562 N N . ASN A 1 188 ? -8.145 -11.314 17.206 1.00 78.75 188 ASN A N 1
ATOM 1563 C CA . ASN A 1 188 ? -6.856 -11.881 17.564 1.00 78.75 188 ASN A CA 1
ATOM 1564 C C . ASN A 1 188 ? -5.754 -10.813 17.651 1.00 78.75 188 ASN A C 1
ATOM 1566 O O . ASN A 1 188 ? -4.834 -10.964 18.457 1.00 78.75 188 ASN A O 1
ATOM 1570 N N . LEU A 1 189 ? -5.897 -9.685 16.946 1.00 82.56 189 LEU A N 1
ATOM 1571 C CA . LEU A 1 189 ? -4.939 -8.575 16.965 1.00 82.56 189 LEU A CA 1
ATOM 1572 C C . LEU A 1 189 ? -5.064 -7.682 18.201 1.00 82.56 189 LEU A C 1
ATOM 1574 O O . LEU A 1 189 ? -4.192 -6.852 18.438 1.00 82.56 189 LEU A O 1
ATOM 1578 N N . TYR A 1 190 ? -6.124 -7.813 19.003 1.00 84.56 190 TYR A N 1
ATOM 1579 C CA . TYR A 1 190 ? -6.352 -6.897 20.117 1.00 84.56 190 TYR A CA 1
ATOM 1580 C C . TYR A 1 190 ? -5.199 -6.891 21.118 1.00 84.56 190 TYR A C 1
ATOM 1582 O O . TYR A 1 190 ? -4.913 -7.894 21.779 1.00 84.56 190 TYR A O 1
ATOM 1590 N N . ASN A 1 191 ? -4.618 -5.705 21.269 1.00 89.62 191 ASN A N 1
ATOM 1591 C CA . ASN A 1 191 ? -3.702 -5.318 22.326 1.00 89.62 191 ASN A CA 1
ATOM 1592 C C . ASN A 1 191 ? -4.106 -3.929 22.856 1.00 89.62 191 ASN A C 1
ATOM 1594 O O . ASN A 1 191 ? -4.964 -3.252 22.282 1.00 89.62 191 ASN A O 1
ATOM 1598 N N . LYS A 1 192 ? -3.488 -3.491 23.960 1.00 90.94 192 LYS A N 1
ATOM 1599 C CA . LYS A 1 192 ? -3.829 -2.209 24.601 1.00 90.94 192 LYS A CA 1
ATOM 1600 C C . LYS A 1 192 ? -3.712 -1.016 23.649 1.00 90.94 192 LYS A C 1
ATOM 1602 O O . LYS A 1 192 ? -4.572 -0.144 23.662 1.00 90.94 192 LYS A O 1
ATOM 1607 N N . GLN A 1 193 ? -2.665 -0.980 22.827 1.00 91.38 193 GLN A N 1
ATOM 1608 C CA . GLN A 1 193 ? -2.409 0.119 21.897 1.00 91.38 193 GLN A CA 1
ATOM 1609 C C . GLN A 1 193 ? -3.473 0.177 20.798 1.00 91.38 193 GLN A C 1
ATOM 1611 O O . GLN A 1 193 ? -4.062 1.232 20.587 1.00 91.38 193 GLN A O 1
ATOM 1616 N N . ILE A 1 194 ? -3.770 -0.954 20.157 1.00 93.19 194 ILE A N 1
ATOM 1617 C CA . ILE A 1 194 ? -4.797 -1.063 19.116 1.00 93.19 194 ILE A CA 1
ATOM 1618 C C . ILE A 1 194 ? -6.163 -0.644 19.664 1.00 93.19 194 ILE A C 1
ATOM 1620 O O . ILE A 1 194 ? -6.814 0.229 19.090 1.00 93.19 194 ILE A O 1
ATOM 1624 N N . LEU A 1 195 ? -6.569 -1.211 20.804 1.00 91.94 195 LEU A N 1
ATOM 1625 C CA . LEU A 1 195 ? -7.850 -0.893 21.437 1.00 91.94 195 LEU A CA 1
ATOM 1626 C C . LEU A 1 195 ? -7.951 0.591 21.774 1.00 91.94 195 LEU A C 1
ATOM 1628 O O . LEU A 1 195 ? -8.966 1.221 21.494 1.00 91.94 195 LEU A O 1
ATOM 1632 N N . ARG A 1 196 ? -6.887 1.174 22.331 1.00 90.50 196 ARG A N 1
ATOM 1633 C CA . ARG A 1 196 ? -6.848 2.600 22.652 1.00 90.50 196 ARG A CA 1
ATOM 1634 C C . ARG A 1 196 ? -6.961 3.475 21.412 1.00 90.50 196 ARG A C 1
ATOM 1636 O O . ARG A 1 196 ? -7.746 4.418 21.427 1.00 90.50 196 ARG A O 1
ATOM 1643 N N . SER A 1 197 ? -6.229 3.148 20.350 1.00 92.06 197 SER A N 1
ATOM 1644 C CA . SER A 1 197 ? -6.306 3.858 19.072 1.00 92.06 197 SER A CA 1
ATOM 1645 C C . SER A 1 197 ? -7.714 3.795 18.486 1.00 92.06 197 SER A C 1
ATOM 1647 O O . SER A 1 197 ? -8.252 4.828 18.100 1.00 92.06 197 SER A O 1
ATOM 1649 N N . ILE A 1 198 ? -8.348 2.620 18.482 1.00 92.19 198 ILE A N 1
ATOM 1650 C CA . ILE A 1 198 ? -9.727 2.436 18.009 1.00 92.19 198 ILE A CA 1
ATOM 1651 C C . ILE A 1 198 ? -10.712 3.252 18.855 1.00 92.19 198 ILE A C 1
ATOM 1653 O O . ILE A 1 198 ? -11.508 4.003 18.296 1.00 92.19 198 ILE A O 1
ATOM 1657 N N . MET A 1 199 ? -10.629 3.159 20.187 1.00 90.88 199 MET A N 1
ATOM 1658 C CA . MET A 1 199 ? -11.496 3.910 21.104 1.00 90.88 199 MET A CA 1
ATOM 1659 C C . MET A 1 199 ? -11.384 5.419 20.884 1.00 90.88 199 MET A C 1
ATOM 1661 O O . MET A 1 199 ? -12.388 6.080 20.644 1.00 90.88 199 MET A O 1
ATOM 1665 N N . LEU A 1 200 ? -10.165 5.961 20.863 1.00 89.00 200 LEU A N 1
ATOM 1666 C CA . LEU A 1 200 ? -9.933 7.387 20.610 1.00 89.00 200 LEU A CA 1
ATOM 1667 C C . LEU A 1 200 ? -10.409 7.837 19.222 1.00 89.00 200 LEU A C 1
ATOM 1669 O O . LEU A 1 200 ? -10.747 9.002 19.039 1.00 89.00 200 LEU A O 1
ATOM 1673 N N . THR A 1 201 ? -10.411 6.930 18.247 1.00 89.81 201 THR A N 1
ATOM 1674 C CA . THR A 1 201 ? -10.750 7.238 16.854 1.00 89.81 201 THR A CA 1
ATOM 1675 C C . THR A 1 201 ? -12.254 7.238 16.602 1.00 89.81 201 THR A C 1
ATOM 1677 O O . THR A 1 201 ? -12.732 8.112 15.881 1.00 89.81 201 THR A O 1
ATOM 1680 N N . PHE A 1 202 ? -12.978 6.264 17.158 1.00 90.94 202 PHE A N 1
ATOM 1681 C CA . PHE A 1 202 ? -14.363 5.969 16.775 1.00 90.94 202 PHE A CA 1
ATOM 1682 C C . PHE A 1 202 ? -15.386 6.132 17.901 1.00 90.94 202 PHE A C 1
ATOM 1684 O O . PHE A 1 202 ? -16.576 6.240 17.626 1.00 90.94 202 PHE A O 1
ATOM 1691 N N . PHE A 1 203 ? -14.956 6.153 19.162 1.00 89.88 203 PHE A N 1
ATOM 1692 C CA . PHE A 1 203 ? -15.857 6.133 20.314 1.00 89.88 203 PHE A CA 1
ATOM 1693 C C . PHE A 1 203 ? -15.946 7.500 20.984 1.00 89.88 203 PHE A C 1
ATOM 1695 O O . PHE A 1 203 ? -15.682 7.647 22.172 1.00 89.88 203 PHE A O 1
ATOM 1702 N N . THR A 1 204 ? -16.339 8.511 20.214 1.00 84.38 204 THR A N 1
ATOM 1703 C CA . THR A 1 204 ? -16.403 9.908 20.673 1.00 84.38 204 THR A CA 1
ATOM 1704 C C . THR A 1 204 ? -17.452 10.160 21.755 1.00 84.38 204 THR A C 1
ATOM 1706 O O . THR A 1 204 ? -17.416 11.199 22.408 1.00 84.38 204 THR A O 1
ATOM 1709 N N . GLU A 1 205 ? -18.379 9.224 21.966 1.00 85.00 205 GLU A N 1
ATOM 1710 C CA . GLU A 1 205 ? -19.480 9.358 22.913 1.00 85.00 205 GLU A CA 1
ATOM 1711 C C . GLU A 1 205 ? -19.535 8.192 23.901 1.00 85.00 205 GLU A C 1
ATOM 1713 O O . GLU A 1 205 ? -19.287 7.035 23.556 1.00 85.00 205 GLU A O 1
ATOM 1718 N N . VAL A 1 206 ? -19.927 8.489 25.146 1.00 83.94 206 VAL A N 1
ATOM 1719 C CA . VAL A 1 206 ? -19.995 7.498 26.235 1.00 83.94 206 VAL A CA 1
ATOM 1720 C C . VAL A 1 206 ? -20.936 6.340 25.891 1.00 83.94 206 VAL A C 1
ATOM 1722 O O . VAL A 1 206 ? -20.632 5.195 26.223 1.00 83.94 206 VAL A O 1
ATOM 1725 N N . HIS A 1 207 ? -22.053 6.615 25.212 1.00 86.06 207 HIS A N 1
ATOM 1726 C CA . HIS A 1 207 ? -23.041 5.592 24.875 1.00 86.06 207 HIS A CA 1
ATOM 1727 C C . HIS A 1 207 ? -22.469 4.530 23.913 1.00 86.06 207 HIS A C 1
ATOM 1729 O O . HIS A 1 207 ? -22.636 3.340 24.168 1.00 86.06 207 HIS A O 1
ATOM 1735 N N . LEU A 1 208 ? -21.672 4.935 22.912 1.00 88.25 208 LEU A N 1
ATOM 1736 C CA . LEU A 1 208 ? -20.993 4.023 21.978 1.00 88.25 208 LEU A CA 1
ATOM 1737 C C . LEU A 1 208 ? -20.045 3.062 22.706 1.00 88.25 208 LEU A C 1
ATOM 1739 O O . LEU A 1 208 ? -19.914 1.891 22.343 1.00 88.25 208 LEU A O 1
ATOM 1743 N N . VAL A 1 209 ? -19.375 3.555 23.752 1.00 87.00 209 VAL A N 1
ATOM 1744 C CA . VAL A 1 209 ? -18.478 2.746 24.585 1.00 87.00 209 VAL A CA 1
ATOM 1745 C C . VAL A 1 209 ? -19.267 1.704 25.384 1.00 87.00 209 VAL A C 1
ATOM 1747 O O . VAL A 1 209 ? -18.807 0.572 25.544 1.00 87.00 209 VAL A O 1
ATOM 1750 N N . GLU A 1 210 ? -20.444 2.063 25.907 1.00 87.88 210 GLU A N 1
ATOM 1751 C CA . GLU A 1 210 ? -21.308 1.112 26.618 1.00 87.88 210 GLU A CA 1
ATOM 1752 C C . GLU A 1 210 ? -21.880 0.045 25.688 1.00 87.88 210 GLU A C 1
ATOM 1754 O O . GLU A 1 210 ? -21.937 -1.124 26.070 1.00 87.88 210 GLU A O 1
ATOM 1759 N N . ASP A 1 211 ? -22.267 0.418 24.473 1.00 90.00 211 ASP A N 1
ATOM 1760 C CA . ASP A 1 211 ? -22.817 -0.531 23.510 1.00 90.00 211 ASP A CA 1
ATOM 1761 C C . ASP A 1 211 ? -21.750 -1.518 23.036 1.00 90.00 211 ASP A C 1
ATOM 1763 O O . ASP A 1 211 ? -21.970 -2.729 23.097 1.00 90.00 211 ASP A O 1
ATOM 1767 N N . PHE A 1 212 ? -20.537 -1.043 22.739 1.00 89.38 212 PHE A N 1
ATOM 1768 C CA . PHE A 1 212 ? -19.408 -1.931 22.454 1.00 89.38 212 PHE A CA 1
ATOM 1769 C C . PHE A 1 212 ? -19.089 -2.867 23.616 1.00 89.38 212 PHE A C 1
ATOM 1771 O O . PHE A 1 212 ? -18.854 -4.057 23.413 1.00 89.38 212 PHE A O 1
ATOM 1778 N N . LYS A 1 213 ? -19.142 -2.368 24.857 1.00 89.81 213 LYS A N 1
ATOM 1779 C CA . LYS A 1 213 ? -18.962 -3.213 26.039 1.00 89.81 213 LYS A CA 1
ATOM 1780 C C . LYS A 1 213 ? -20.001 -4.335 26.086 1.00 89.81 213 LYS A C 1
ATOM 1782 O O . LYS A 1 213 ? -19.624 -5.484 26.304 1.00 89.81 213 LYS A O 1
ATOM 1787 N N . LYS A 1 214 ? -21.291 -4.026 25.902 1.00 91.06 214 LYS A N 1
ATOM 1788 C CA . LYS A 1 214 ? -22.367 -5.036 25.905 1.00 91.06 214 LYS A CA 1
ATOM 1789 C C . LYS A 1 214 ? -22.124 -6.092 24.830 1.00 91.06 214 LYS A C 1
ATOM 1791 O O . LYS A 1 214 ? -22.193 -7.281 25.125 1.00 91.06 214 LYS A O 1
ATOM 1796 N N . ILE A 1 215 ? -21.784 -5.652 23.621 1.00 89.38 215 ILE A N 1
ATOM 1797 C CA . ILE A 1 215 ? -21.483 -6.522 22.482 1.00 89.38 215 ILE A CA 1
ATOM 1798 C C . ILE A 1 215 ? -20.330 -7.475 22.816 1.00 89.38 215 ILE A C 1
ATOM 1800 O O . ILE A 1 215 ? -20.477 -8.688 22.701 1.00 89.38 215 ILE A O 1
ATOM 1804 N N . ILE A 1 216 ? -19.209 -6.951 23.314 1.00 88.19 216 ILE A N 1
ATOM 1805 C CA . ILE A 1 216 ? -18.034 -7.760 23.662 1.00 88.19 216 ILE A CA 1
ATOM 1806 C C . ILE A 1 216 ? -18.357 -8.756 24.782 1.00 88.19 216 ILE A C 1
ATOM 1808 O O . ILE A 1 216 ? -17.928 -9.906 24.717 1.00 88.19 216 ILE A O 1
ATOM 1812 N N . MET A 1 217 ? -19.144 -8.369 25.791 1.00 87.38 217 MET A N 1
ATOM 1813 C CA . MET A 1 217 ? -19.541 -9.287 26.869 1.00 87.38 217 MET A CA 1
ATOM 1814 C C . MET A 1 217 ? -20.426 -10.434 26.384 1.00 87.38 217 MET A C 1
ATOM 1816 O O . MET A 1 217 ? -20.251 -11.561 26.856 1.00 87.38 217 MET A O 1
ATOM 1820 N N . ASN A 1 218 ? -21.303 -10.157 25.422 1.00 89.06 218 ASN A N 1
ATOM 1821 C CA . ASN A 1 218 ? -22.235 -11.129 24.855 1.00 89.06 218 ASN A CA 1
ATOM 1822 C C . ASN A 1 218 ? -21.643 -11.959 23.704 1.00 89.06 218 ASN A C 1
ATOM 1824 O O . ASN A 1 218 ? -22.289 -12.899 23.259 1.00 89.06 218 ASN A O 1
ATOM 1828 N N . SER A 1 219 ? -20.446 -11.621 23.218 1.00 85.44 219 SER A N 1
ATOM 1829 C CA . SER A 1 219 ? -19.750 -12.377 22.167 1.00 85.44 219 SER A CA 1
ATOM 1830 C C . SER A 1 219 ? -19.159 -13.701 22.672 1.00 85.44 219 SER A C 1
ATOM 1832 O O . SER A 1 219 ? -18.981 -13.887 23.878 1.00 85.44 219 SER A O 1
ATOM 1834 N N . ASP A 1 220 ? -18.750 -14.577 21.753 1.00 86.38 220 ASP A N 1
ATOM 1835 C CA . ASP A 1 220 ? -18.102 -15.868 22.053 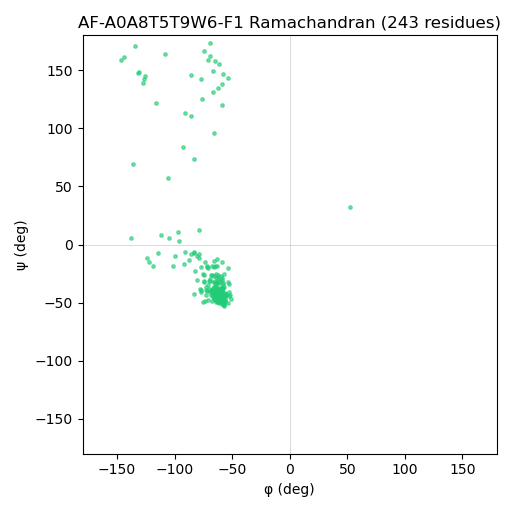1.00 86.38 220 ASP A CA 1
ATOM 1836 C C . ASP A 1 220 ? -16.607 -15.755 22.404 1.00 86.38 220 ASP A C 1
ATOM 1838 O O . ASP A 1 220 ? -15.887 -16.749 22.478 1.00 86.38 220 ASP A O 1
ATOM 1842 N N . LEU A 1 221 ? -16.123 -14.536 22.651 1.00 83.62 221 LEU A N 1
ATOM 1843 C CA . LEU A 1 221 ? -14.735 -14.291 23.019 1.00 83.62 221 LEU A CA 1
ATOM 1844 C C . LEU A 1 221 ? -14.295 -15.041 24.273 1.00 83.62 221 LEU A C 1
ATOM 1846 O O . LEU A 1 221 ? -15.033 -15.139 25.260 1.00 83.62 221 LEU A O 1
ATOM 1850 N N . ASP A 1 222 ? -13.022 -15.437 24.277 1.00 87.31 222 ASP A N 1
ATOM 1851 C CA . ASP A 1 222 ? -12.386 -15.949 25.479 1.00 87.31 222 ASP A CA 1
ATOM 1852 C C . ASP A 1 222 ? -12.354 -14.895 26.601 1.00 87.31 222 ASP A C 1
ATOM 1854 O O . ASP A 1 222 ? -12.402 -13.673 26.388 1.00 87.31 222 ASP A O 1
ATOM 1858 N N . LEU A 1 223 ? -12.277 -15.391 27.835 1.00 88.94 223 LEU A N 1
ATOM 1859 C CA . LEU A 1 223 ? -12.341 -14.552 29.025 1.00 88.94 223 LEU A CA 1
ATOM 1860 C C . LEU A 1 223 ? -11.185 -13.540 29.086 1.00 88.94 223 LEU A C 1
ATOM 1862 O O . LEU A 1 223 ? -11.409 -12.395 29.473 1.00 88.94 223 LEU A O 1
ATOM 1866 N N . ALA A 1 224 ? -9.978 -13.916 28.656 1.00 88.88 224 ALA A N 1
ATOM 1867 C CA . ALA A 1 224 ? -8.804 -13.050 28.723 1.00 88.88 224 ALA A CA 1
ATOM 1868 C C . ALA A 1 224 ? -8.923 -11.856 27.760 1.00 88.88 224 ALA A C 1
ATOM 1870 O O . ALA A 1 224 ? -8.604 -10.718 28.118 1.00 88.88 224 ALA A O 1
ATOM 1871 N N . LYS A 1 225 ? -9.442 -12.078 26.548 1.00 86.88 225 LYS A N 1
ATOM 1872 C CA . LYS A 1 225 ? -9.739 -11.017 25.577 1.00 86.88 225 LYS A CA 1
ATOM 1873 C C . LYS A 1 225 ? -10.861 -10.111 26.074 1.00 86.88 225 LYS A C 1
ATOM 1875 O O . LYS A 1 225 ? -10.716 -8.887 26.012 1.00 86.88 225 LYS A O 1
ATOM 1880 N N . LYS A 1 226 ? -11.935 -10.675 26.641 1.00 90.56 226 LYS A N 1
ATOM 1881 C CA . LYS A 1 226 ? -13.014 -9.897 27.280 1.00 90.56 226 LYS A CA 1
ATOM 1882 C C . LYS A 1 226 ? -12.485 -9.010 28.411 1.00 90.56 226 LYS A C 1
ATOM 1884 O O . LYS A 1 226 ? -12.849 -7.835 28.499 1.00 90.56 226 LYS A O 1
ATOM 1889 N N . GLU A 1 227 ? -11.611 -9.542 29.260 1.00 91.62 227 GLU A N 1
ATOM 1890 C CA . GLU A 1 227 ? -10.966 -8.799 30.347 1.00 91.62 227 GLU A CA 1
ATOM 1891 C C . GLU A 1 227 ? -10.072 -7.670 29.829 1.00 91.62 227 GLU A C 1
ATOM 1893 O O . GLU A 1 227 ? -10.170 -6.539 30.319 1.00 91.62 227 GLU A O 1
ATOM 1898 N N . LEU A 1 228 ? -9.258 -7.937 28.802 1.00 90.94 228 LEU A N 1
ATOM 1899 C CA . LEU A 1 228 ? -8.414 -6.933 28.158 1.00 90.94 228 LEU A CA 1
ATOM 1900 C C . LEU A 1 228 ? -9.251 -5.761 27.633 1.00 90.94 228 LEU A C 1
ATOM 1902 O O . LEU A 1 228 ? -8.983 -4.613 27.997 1.00 90.94 228 LEU A O 1
ATOM 1906 N N . VAL A 1 229 ? -10.289 -6.040 26.840 1.00 89.75 229 VAL A N 1
ATOM 1907 C CA . VAL A 1 229 ? -11.167 -5.001 26.280 1.00 89.75 229 VAL A CA 1
ATOM 1908 C C . VAL A 1 229 ? -11.845 -4.203 27.393 1.00 89.75 229 VAL A C 1
ATOM 1910 O O . VAL A 1 229 ? -11.803 -2.973 27.390 1.00 89.75 229 VAL A O 1
ATOM 1913 N N . ASN A 1 230 ? -12.393 -4.878 28.406 1.00 90.19 230 ASN A N 1
ATOM 1914 C CA . ASN A 1 230 ? -13.008 -4.216 29.556 1.00 90.19 230 ASN A CA 1
ATOM 1915 C C . ASN A 1 230 ? -12.037 -3.304 30.318 1.00 90.19 230 ASN A C 1
ATOM 1917 O O . ASN A 1 230 ? -12.437 -2.239 30.798 1.00 90.19 230 ASN A O 1
ATOM 1921 N N . SER A 1 231 ? -10.780 -3.723 30.474 1.00 92.38 231 SER A N 1
ATOM 1922 C CA . SER A 1 231 ? -9.759 -2.935 31.167 1.00 92.38 231 SER A CA 1
ATOM 1923 C C . SER A 1 231 ? -9.430 -1.638 30.418 1.00 92.38 231 SER A C 1
ATOM 1925 O O . SER A 1 231 ? -9.340 -0.570 31.034 1.00 92.38 231 SER A O 1
ATOM 1927 N N . GLU A 1 232 ? -9.350 -1.699 29.088 1.00 91.75 232 GLU A N 1
ATOM 1928 C CA . GLU A 1 232 ? -9.110 -0.525 28.253 1.00 91.75 232 GLU A CA 1
ATOM 1929 C C . GLU A 1 232 ? -10.351 0.378 28.196 1.00 91.75 232 GLU A C 1
ATOM 1931 O O . GLU A 1 232 ? -10.210 1.587 28.362 1.00 91.75 232 GLU A O 1
ATOM 1936 N N . ILE A 1 233 ? -11.569 -0.175 28.131 1.00 90.31 233 ILE A N 1
ATOM 1937 C CA . ILE A 1 233 ? -12.817 0.605 28.236 1.00 90.31 233 ILE A CA 1
ATOM 1938 C C . ILE A 1 233 ? -12.874 1.399 29.550 1.00 90.31 233 ILE A C 1
ATOM 1940 O O . ILE A 1 233 ? -13.208 2.585 29.550 1.00 90.31 233 ILE A O 1
ATOM 1944 N N . LYS A 1 234 ? -12.534 0.775 30.688 1.00 88.62 234 LYS A N 1
ATOM 1945 C CA . LYS A 1 234 ? -12.481 1.469 31.989 1.00 88.62 234 LYS A CA 1
ATOM 1946 C C . LYS A 1 234 ? -11.471 2.617 31.973 1.00 88.62 234 LYS A C 1
ATOM 1948 O O . LYS A 1 234 ? -11.761 3.688 32.500 1.00 88.62 234 LYS A O 1
ATOM 1953 N N . THR A 1 235 ? -10.302 2.391 31.378 1.00 87.75 235 THR A N 1
ATOM 1954 C CA . THR A 1 235 ? -9.255 3.411 31.242 1.00 87.75 235 THR A CA 1
ATOM 1955 C C . THR A 1 235 ? -9.731 4.568 30.365 1.00 87.75 235 THR A C 1
ATOM 1957 O O . THR A 1 235 ? -9.615 5.723 30.761 1.00 87.75 235 THR A O 1
ATOM 1960 N N . TYR A 1 236 ? -10.346 4.268 29.223 1.00 87.44 236 TYR A N 1
ATOM 1961 C CA . TYR A 1 236 ? -10.860 5.263 28.290 1.00 87.44 236 TYR A CA 1
ATOM 1962 C C . TYR A 1 236 ? -11.978 6.126 28.888 1.00 87.44 236 TYR A C 1
ATOM 1964 O O . TYR A 1 236 ? -11.944 7.347 28.771 1.00 87.44 236 TYR A O 1
ATOM 1972 N N . LYS A 1 237 ? -12.922 5.527 29.625 1.00 83.69 237 LYS A N 1
ATOM 1973 C CA . LYS A 1 237 ? -13.979 6.285 30.317 1.00 83.69 237 LYS A CA 1
ATOM 1974 C C . LYS A 1 237 ? -13.427 7.298 31.317 1.00 83.69 237 LYS A C 1
ATOM 1976 O O . LYS A 1 237 ? -13.965 8.396 31.411 1.00 83.69 237 LYS A O 1
ATOM 1981 N N . ARG A 1 238 ? -12.350 6.957 32.036 1.00 83.25 238 ARG A N 1
ATOM 1982 C CA . ARG A 1 238 ? -11.678 7.905 32.941 1.00 83.25 238 ARG A CA 1
ATOM 1983 C C . ARG A 1 238 ? -11.110 9.101 32.177 1.00 83.25 238 ARG A C 1
ATOM 1985 O O . ARG A 1 238 ? -11.239 10.219 32.656 1.00 83.25 238 ARG A O 1
ATOM 1992 N N . ILE A 1 239 ? -10.538 8.869 30.992 1.00 80.06 239 ILE A N 1
ATOM 1993 C CA . ILE A 1 239 ? -10.030 9.934 30.114 1.00 80.06 239 ILE A CA 1
ATOM 1994 C C . ILE A 1 239 ? -11.182 10.840 29.659 1.00 80.06 239 ILE A C 1
ATOM 1996 O O . ILE A 1 239 ? -11.092 12.053 29.817 1.00 80.06 239 ILE A O 1
ATOM 2000 N N . LEU A 1 240 ? -12.290 10.263 29.176 1.00 74.00 240 LEU A N 1
ATOM 2001 C CA . LEU A 1 240 ? -13.463 11.035 28.745 1.00 74.00 240 LEU A CA 1
ATOM 2002 C C . LEU A 1 240 ? -14.059 11.886 29.877 1.00 74.00 240 LEU A C 1
ATOM 2004 O O . LEU A 1 240 ? -14.388 13.051 29.673 1.00 74.00 240 LEU A O 1
ATOM 2008 N N . GLN A 1 241 ? -14.167 11.328 31.083 1.00 71.81 241 GLN A N 1
ATOM 2009 C CA . GLN A 1 241 ? -14.679 12.047 32.254 1.00 71.81 241 GLN A CA 1
ATOM 2010 C C . GLN A 1 241 ? -13.767 13.204 32.686 1.00 71.81 241 GLN A C 1
ATOM 2012 O O . GLN A 1 241 ? -14.267 14.219 33.157 1.00 71.81 241 GLN A O 1
ATOM 2017 N N . GLN A 1 242 ? -12.449 13.075 32.506 1.00 66.50 242 GLN A N 1
ATOM 2018 C CA . GLN A 1 242 ? -11.485 14.143 32.790 1.00 66.50 242 GLN A CA 1
ATOM 2019 C C . GLN A 1 242 ? -11.485 15.253 31.732 1.00 66.50 242 GLN A C 1
ATOM 2021 O O . GLN A 1 242 ? -11.120 16.371 32.056 1.00 66.50 242 GLN A O 1
ATOM 2026 N N . SER A 1 243 ? -11.895 14.969 30.492 1.00 58.50 243 SER A N 1
ATOM 2027 C CA . SER A 1 243 ? -11.988 15.972 29.416 1.00 58.50 243 SER A CA 1
ATOM 2028 C C . SER A 1 243 ? -13.282 16.799 29.411 1.00 58.50 243 SER A C 1
ATOM 2030 O O . SER A 1 243 ? -13.412 17.709 28.599 1.00 58.50 243 SER A O 1
ATOM 2032 N N . ILE A 1 244 ? -14.250 16.454 30.268 1.00 53.94 244 ILE A N 1
ATOM 2033 C CA . ILE A 1 244 ? -15.552 17.137 30.407 1.00 53.94 244 ILE A CA 1
ATOM 2034 C C . ILE A 1 244 ? -15.556 18.106 31.615 1.00 53.94 244 ILE A C 1
ATOM 2036 O O . ILE A 1 244 ? -16.484 18.900 31.763 1.00 53.94 244 ILE A O 1
ATOM 2040 N N . LEU A 1 245 ? -14.518 18.058 32.458 1.00 43.88 245 LEU A N 1
ATOM 2041 C CA . LEU A 1 245 ? -14.263 18.975 33.579 1.00 43.88 245 LEU A CA 1
ATOM 2042 C C . LEU A 1 245 ? -13.251 20.052 33.176 1.00 43.88 245 LEU A C 1
ATOM 2044 O O . LEU A 1 245 ? -13.406 21.189 33.671 1.00 43.88 245 LEU A O 1
#

Radius of gyration: 23.08 Å; Cα contacts (8 Å, |Δi|>4): 221; chains: 1; bounding box: 50×35×70 Å

Nearest PDB structures (foldseek):
  6qj3-assembly1_A  TM=4.780E-01  e=2.272E-02  Thermochaetoides thermophila DSM 1495
  6msh-assembly1_U  TM=3.622E-01  e=2.596E-02  Homo sapiens
  9e8n-assembly1_U  TM=3.689E-01  e=6.300E-02  Homo sapiens
  6xyw-assembly1_BK  TM=4.628E-01  e=7.235E+00  Arabidopsis thaliana
  7ep7-assembly1_A  TM=3.086E-01  e=3.890E+00  Mus musculus